Protein AF-A0A0N0DV89-F1 (afdb_monomer_lite)

pLDDT: mean 77.98, std 18.11, range [34.44, 97.62]

Radius of gyration: 24.27 Å; chains: 1; bounding box: 89×52×74 Å

Organism: Leptomonas pyrrhocoris (NCBI:txid157538)

Foldseek 3Di:
DDDPPPPCPLWAALVPDDPVSFDFPDKDKFFLQCNLVCLVQFHDQQWFWAQNDQDDPSQQWTFTADPVRTGFWIWRDLQQAFDQCLLDPDNPNRHHGSNSSSVRSVVRNVVLVPPPPDDDDPPDDDDDKEWEWEWDLQAIWIFIAHSNLHTPGFIDWDGDDQPPPPPPPPPDPDDPDPDPPPQRCPPDLVRLVVNVVVLLVVCVVCLVNVLRHSAYEYEYADPRRTDDLVVNLVSLVVVLVVPDDPPDPPDDRDPDPPPRSRDHSPDSRYGYDYLVSLVVLPDDDQWDADPPPRDITGDRVSVSSSSRIIMITGSDDRPSVVVVVVVVVVVVVVVPDD

Structure (mmCIF, N/CA/C/O backbone):
data_AF-A0A0N0DV89-F1
#
_entry.id   AF-A0A0N0DV89-F1
#
loop_
_atom_site.group_PDB
_atom_site.id
_atom_site.type_symbol
_atom_site.label_atom_id
_atom_site.label_alt_id
_atom_site.label_comp_id
_atom_site.label_asym_id
_atom_site.label_entity_id
_atom_site.label_seq_id
_atom_site.pdbx_PDB_ins_code
_atom_site.Cartn_x
_atom_site.Cartn_y
_atom_site.Cartn_z
_atom_site.occupancy
_atom_site.B_iso_or_equiv
_atom_site.auth_seq_id
_atom_site.auth_comp_id
_atom_site.auth_asym_id
_atom_site.auth_atom_id
_atom_site.pdbx_PDB_model_num
ATOM 1 N N . MET A 1 1 ? -9.168 -8.684 54.121 1.00 39.25 1 MET A N 1
ATOM 2 C CA . MET A 1 1 ? -9.752 -8.719 52.763 1.00 39.25 1 MET A CA 1
ATOM 3 C C . MET A 1 1 ? -9.530 -7.366 52.101 1.00 39.25 1 MET A C 1
ATOM 5 O O . MET A 1 1 ? -10.349 -6.478 52.272 1.00 39.25 1 MET A O 1
ATOM 9 N N . PHE A 1 2 ? -8.421 -7.182 51.385 1.00 38.12 2 PHE A N 1
ATOM 10 C CA . PHE A 1 2 ? -8.275 -6.052 50.465 1.00 38.12 2 PHE A CA 1
ATOM 11 C C . PHE A 1 2 ? -8.248 -6.621 49.053 1.00 38.12 2 PHE A C 1
ATOM 13 O O . PHE A 1 2 ? -7.355 -7.386 48.679 1.00 38.12 2 PHE A O 1
ATOM 20 N N . ALA A 1 3 ? -9.323 -6.324 48.328 1.00 39.69 3 ALA A N 1
ATOM 21 C CA . ALA A 1 3 ? -9.551 -6.732 46.960 1.00 39.69 3 ALA A CA 1
ATOM 22 C C . ALA A 1 3 ? -8.341 -6.354 46.101 1.00 39.69 3 ALA A C 1
ATOM 24 O O . ALA A 1 3 ? -7.946 -5.192 46.038 1.00 39.69 3 ALA A O 1
ATOM 25 N N . HIS A 1 4 ? -7.762 -7.346 45.428 1.00 36.56 4 HIS A N 1
ATOM 26 C CA . HIS A 1 4 ? -6.834 -7.114 44.332 1.00 36.56 4 HIS A CA 1
ATOM 27 C C . HIS A 1 4 ? -7.635 -6.578 43.145 1.00 36.56 4 HIS A C 1
ATOM 29 O O . HIS A 1 4 ? -7.956 -7.307 42.206 1.00 36.56 4 HIS A O 1
ATOM 35 N N . SER A 1 5 ? -7.978 -5.294 43.183 1.00 41.16 5 SER A N 1
ATOM 36 C CA . SER A 1 5 ? -8.380 -4.543 42.004 1.00 41.16 5 SER A CA 1
ATOM 37 C C . SER A 1 5 ? -7.165 -4.461 41.081 1.00 41.16 5 SER A C 1
ATOM 39 O O . SER A 1 5 ? -6.404 -3.496 41.078 1.00 41.16 5 SER A O 1
ATOM 41 N N . ARG A 1 6 ? -6.958 -5.516 40.282 1.00 42.84 6 ARG A N 1
ATOM 42 C CA . ARG A 1 6 ? -6.099 -5.458 39.101 1.00 42.84 6 ARG A CA 1
ATOM 43 C C . ARG A 1 6 ? -6.755 -4.476 38.141 1.00 42.84 6 ARG A C 1
ATOM 45 O O . ARG A 1 6 ? -7.544 -4.859 37.281 1.00 42.84 6 ARG A O 1
ATOM 52 N N . LEU A 1 7 ? -6.451 -3.194 38.311 1.00 41.19 7 LEU A N 1
ATOM 53 C CA . LEU A 1 7 ? -6.657 -2.188 37.286 1.00 41.19 7 LEU A CA 1
ATOM 54 C C . LEU A 1 7 ? -5.764 -2.581 36.107 1.00 41.19 7 LEU A C 1
ATOM 56 O O . LEU A 1 7 ? -4.625 -2.139 35.979 1.00 41.19 7 LEU A O 1
ATOM 60 N N . HIS A 1 8 ? -6.275 -3.467 35.253 1.00 47.59 8 HIS A N 1
ATOM 61 C CA . HIS A 1 8 ? -5.723 -3.694 33.932 1.00 47.59 8 HIS A CA 1
ATOM 62 C C . HIS A 1 8 ? -5.958 -2.414 33.141 1.00 47.59 8 HIS A C 1
ATOM 64 O O . HIS A 1 8 ? -6.965 -2.279 32.455 1.00 47.59 8 HIS A O 1
ATOM 70 N N . PHE A 1 9 ? -5.048 -1.450 33.265 1.00 53.72 9 PHE A N 1
ATOM 71 C CA . PHE A 1 9 ? -4.949 -0.366 32.303 1.00 53.72 9 PHE A CA 1
ATOM 72 C C . PHE A 1 9 ? -4.444 -0.993 30.998 1.00 53.72 9 PHE A C 1
ATOM 74 O O . PHE A 1 9 ? -3.259 -1.299 30.890 1.00 53.72 9 PHE A O 1
ATOM 81 N N . PRO A 1 10 ? -5.327 -1.254 30.017 1.00 66.19 10 PRO A N 1
ATOM 82 C CA . PRO A 1 10 ? -5.097 -2.280 29.000 1.00 66.19 10 PRO A CA 1
ATOM 83 C C . PRO A 1 10 ? -4.233 -1.792 27.829 1.00 66.19 10 PRO A C 1
ATOM 85 O O . PRO A 1 10 ? -4.067 -2.513 26.854 1.00 66.19 10 PRO A O 1
ATOM 88 N N . ARG A 1 11 ? -3.710 -0.562 27.910 1.00 79.94 11 ARG A N 1
ATOM 89 C CA . ARG A 1 11 ? -3.076 0.162 26.804 1.00 79.94 11 ARG A CA 1
ATOM 90 C C . ARG A 1 11 ? -1.705 0.679 27.215 1.00 79.94 11 ARG A C 1
ATOM 92 O O . ARG A 1 11 ? -1.592 1.421 28.196 1.00 79.94 11 ARG A O 1
ATOM 99 N N . ALA A 1 12 ? -0.683 0.289 26.458 1.00 85.81 12 ALA A N 1
ATOM 100 C CA . ALA A 1 12 ? 0.707 0.672 26.685 1.00 85.81 12 ALA A CA 1
ATOM 101 C C . ALA A 1 12 ? 1.043 1.987 25.968 1.00 85.81 12 ALA A C 1
ATOM 103 O O . ALA A 1 12 ? 0.502 2.272 24.900 1.00 85.81 12 ALA A O 1
ATOM 104 N N . ALA A 1 13 ? 1.947 2.782 26.540 1.00 88.38 13 ALA A N 1
ATOM 105 C CA . ALA A 1 13 ? 2.516 3.923 25.826 1.00 88.38 13 ALA A CA 1
ATOM 106 C C . ALA A 1 13 ? 3.362 3.441 24.635 1.00 88.38 13 ALA A C 1
ATOM 108 O O . ALA A 1 13 ? 3.961 2.367 24.704 1.00 88.38 13 ALA A O 1
ATOM 109 N N . VAL A 1 14 ? 3.423 4.240 23.564 1.00 89.06 14 VAL A N 1
ATOM 110 C CA . VAL A 1 14 ? 4.083 3.873 22.293 1.00 89.06 14 VAL A CA 1
ATOM 111 C C . VAL A 1 14 ? 5.499 3.341 22.491 1.00 89.06 14 VAL A C 1
ATOM 113 O O . VAL A 1 14 ? 5.827 2.283 21.965 1.00 89.06 14 VAL A O 1
ATOM 116 N N . ALA A 1 15 ? 6.312 4.029 23.297 1.00 86.88 15 ALA A N 1
ATOM 117 C CA . ALA A 1 15 ? 7.710 3.666 23.538 1.00 86.88 15 ALA A CA 1
ATOM 118 C C . ALA A 1 15 ? 7.898 2.274 24.177 1.00 86.88 15 ALA A C 1
ATOM 120 O O . ALA A 1 15 ? 8.970 1.690 24.068 1.00 86.88 15 ALA A O 1
ATOM 121 N N . TYR A 1 16 ? 6.861 1.732 24.824 1.00 86.00 16 TYR A N 1
ATOM 122 C CA . TYR A 1 16 ? 6.888 0.427 25.493 1.00 86.00 16 TYR A CA 1
ATOM 123 C C . TYR A 1 16 ? 6.009 -0.614 24.793 1.00 86.00 16 TYR A C 1
ATOM 125 O O . TYR A 1 16 ? 5.801 -1.715 25.312 1.00 86.00 16 TYR A O 1
ATOM 133 N N . PHE A 1 17 ? 5.438 -0.273 23.637 1.00 88.56 17 PHE A N 1
ATOM 134 C CA . PHE A 1 17 ? 4.524 -1.162 22.949 1.00 88.56 17 PHE A CA 1
ATOM 135 C C . PHE A 1 17 ? 5.270 -2.334 22.309 1.00 88.56 17 PHE A C 1
ATOM 137 O O . PHE A 1 17 ? 6.242 -2.172 21.577 1.00 88.56 17 PHE A O 1
ATOM 144 N N . ASN A 1 18 ? 4.757 -3.537 22.550 1.00 87.06 18 ASN A N 1
ATOM 145 C CA . ASN A 1 18 ? 5.175 -4.744 21.856 1.00 87.06 18 ASN A CA 1
ATOM 146 C C . ASN A 1 18 ? 3.925 -5.532 21.470 1.00 87.06 18 ASN A C 1
ATOM 148 O O . ASN A 1 18 ? 3.008 -5.688 22.276 1.00 87.06 18 ASN A O 1
ATOM 152 N N . MET A 1 19 ? 3.922 -6.088 20.259 1.00 86.31 19 MET A N 1
ATOM 153 C CA . MET A 1 19 ? 2.831 -6.918 19.747 1.00 86.31 19 MET A CA 1
ATOM 154 C C . MET A 1 19 ? 2.502 -8.117 20.643 1.00 86.31 19 MET A C 1
ATOM 156 O O . MET A 1 19 ? 1.353 -8.537 20.665 1.00 86.31 19 MET A O 1
ATOM 160 N N . LYS A 1 20 ? 3.467 -8.644 21.411 1.00 86.44 20 LYS A N 1
ATOM 161 C CA . LYS A 1 20 ? 3.226 -9.727 22.386 1.00 86.44 20 LYS A CA 1
ATOM 162 C C . LYS A 1 20 ? 2.244 -9.333 23.494 1.00 86.44 20 LYS A C 1
ATOM 164 O O . LYS A 1 20 ? 1.593 -10.196 24.069 1.00 86.44 20 LYS A O 1
ATOM 169 N N . HIS A 1 21 ? 2.146 -8.040 23.792 1.00 79.94 21 HIS A N 1
ATOM 170 C CA . HIS A 1 21 ? 1.257 -7.494 24.817 1.00 79.94 21 HIS A CA 1
ATOM 171 C C . HIS A 1 21 ? -0.060 -6.970 24.232 1.00 79.94 21 HIS A C 1
ATOM 173 O O . HIS A 1 21 ? -0.932 -6.535 24.981 1.00 79.94 21 HIS A O 1
ATOM 179 N N . PHE A 1 22 ? -0.214 -6.992 22.905 1.00 88.75 22 PHE A N 1
ATOM 180 C CA . PHE A 1 22 ? -1.421 -6.530 22.240 1.00 88.75 22 PHE A CA 1
ATOM 181 C C . PHE A 1 22 ? -2.459 -7.650 22.177 1.00 88.75 22 PHE A C 1
ATOM 183 O O . PHE A 1 22 ? -2.213 -8.712 21.607 1.00 88.75 22 PHE A O 1
ATOM 190 N N . GLN A 1 23 ? -3.634 -7.396 22.746 1.00 89.44 23 GLN A N 1
ATOM 191 C CA . GLN A 1 23 ? -4.751 -8.335 22.742 1.00 89.44 23 GLN A CA 1
ATOM 192 C C . GLN A 1 23 ? -5.884 -7.765 21.904 1.00 89.44 23 GLN A C 1
ATOM 194 O O . GLN A 1 23 ? -6.519 -6.791 22.299 1.00 89.44 23 GLN A O 1
ATOM 199 N N . VAL A 1 24 ? -6.152 -8.384 20.758 1.00 92.62 24 VAL A N 1
ATOM 200 C CA . VAL A 1 24 ? -7.264 -7.983 19.894 1.00 92.62 24 VAL A CA 1
ATOM 201 C C . VAL A 1 24 ? -8.578 -8.372 20.563 1.00 92.62 24 VAL A C 1
ATOM 203 O O . VAL A 1 24 ? -8.841 -9.553 20.768 1.00 92.62 24 VAL A O 1
ATOM 206 N N . LYS A 1 25 ? -9.411 -7.381 20.882 1.00 93.62 25 LYS A N 1
ATOM 207 C CA . LYS A 1 25 ? -10.784 -7.587 21.378 1.00 93.62 25 LYS A CA 1
ATOM 208 C C . LYS A 1 25 ? -11.838 -7.283 20.327 1.00 93.62 25 LYS A C 1
ATOM 210 O O . LYS A 1 25 ? -12.951 -7.786 20.418 1.00 93.62 25 LYS A O 1
ATOM 215 N N . TYR A 1 26 ? -11.492 -6.461 19.345 1.00 94.94 26 TYR A N 1
ATOM 216 C CA . TYR A 1 26 ? -12.343 -6.160 18.209 1.00 94.94 26 TYR A CA 1
ATOM 217 C C . TYR A 1 26 ? -11.513 -6.159 16.931 1.00 94.94 26 TYR A C 1
ATOM 219 O O . TYR A 1 26 ? -10.413 -5.605 16.893 1.00 94.94 26 TYR A O 1
ATOM 227 N N . LYS A 1 27 ? -12.047 -6.793 15.890 1.00 96.31 27 LYS A N 1
ATOM 228 C CA . LYS A 1 27 ? -11.453 -6.858 14.559 1.00 96.31 27 LYS A CA 1
ATOM 229 C C . LYS A 1 27 ? -12.513 -6.455 13.545 1.00 96.31 27 LYS A C 1
ATOM 231 O O . LYS A 1 27 ? -13.547 -7.110 13.461 1.00 96.31 27 LYS A O 1
ATOM 236 N N . ALA A 1 28 ? -12.223 -5.426 12.762 1.00 96.62 28 ALA A N 1
ATOM 237 C CA . ALA A 1 28 ? -13.001 -5.057 11.590 1.00 96.62 28 ALA A CA 1
ATOM 238 C C . ALA A 1 28 ? -12.166 -5.325 10.337 1.00 96.62 28 ALA A C 1
ATOM 240 O O . ALA A 1 28 ? -11.056 -4.808 10.208 1.00 96.62 28 ALA A O 1
ATOM 241 N N . ASN A 1 29 ? -12.687 -6.143 9.424 1.00 95.81 29 ASN A N 1
ATOM 242 C CA . ASN A 1 29 ? -12.091 -6.288 8.099 1.00 95.81 29 ASN A CA 1
ATOM 243 C C . ASN A 1 29 ? -12.421 -5.041 7.280 1.00 95.81 29 ASN A C 1
ATOM 245 O O . ASN A 1 29 ? -13.562 -4.576 7.285 1.00 95.81 29 ASN A O 1
ATOM 249 N N . MET A 1 30 ? -11.422 -4.516 6.583 1.00 94.75 30 MET A N 1
ATOM 250 C CA . MET A 1 30 ? -11.555 -3.305 5.790 1.00 94.75 30 MET A CA 1
ATOM 251 C C . MET A 1 30 ? -11.305 -3.592 4.315 1.00 94.75 30 MET A C 1
ATOM 253 O O . MET A 1 30 ? -10.505 -4.454 3.956 1.00 94.75 30 MET A O 1
ATOM 257 N N . ASN A 1 31 ? -11.997 -2.835 3.481 1.00 93.94 31 ASN A N 1
ATOM 258 C CA . ASN A 1 31 ? -11.829 -2.740 2.045 1.00 93.94 31 ASN A CA 1
ATOM 259 C C . ASN A 1 31 ? -12.090 -1.282 1.620 1.00 93.94 31 ASN A C 1
ATOM 261 O O . ASN A 1 31 ? -12.493 -0.473 2.462 1.00 93.94 31 ASN A O 1
ATOM 265 N N . PRO A 1 32 ? -11.873 -0.914 0.348 1.00 92.19 32 PRO A N 1
ATOM 266 C CA . PRO A 1 32 ? -12.067 0.463 -0.100 1.00 92.19 32 PRO A CA 1
ATOM 267 C C . PRO A 1 32 ? -13.453 1.034 0.209 1.00 92.19 32 PRO A C 1
ATOM 269 O O . PRO A 1 32 ? -13.547 2.153 0.704 1.00 92.19 32 PRO A O 1
ATOM 272 N N . GLY A 1 33 ? -14.511 0.241 0.012 1.00 91.94 33 GLY A N 1
ATOM 273 C CA . GLY A 1 33 ? -15.893 0.687 0.197 1.00 91.94 33 GLY A CA 1
ATOM 274 C C . GLY A 1 33 ? -16.300 0.901 1.657 1.00 91.94 33 GLY A C 1
ATOM 275 O O . GLY A 1 33 ? -17.186 1.697 1.935 1.00 91.94 33 GLY A O 1
ATOM 276 N N . ASN A 1 34 ? -15.653 0.236 2.622 1.00 94.31 34 ASN A N 1
ATOM 277 C CA . ASN A 1 34 ? -16.020 0.360 4.039 1.00 94.31 34 ASN A CA 1
ATOM 278 C C . ASN A 1 34 ? -14.957 1.042 4.918 1.00 94.31 34 ASN A C 1
ATOM 280 O O . ASN A 1 34 ? -15.193 1.232 6.117 1.00 94.31 34 ASN A O 1
ATOM 284 N N . ALA A 1 35 ? -13.790 1.394 4.367 1.00 94.62 35 ALA A N 1
ATOM 285 C CA . ALA A 1 35 ? -12.660 1.881 5.151 1.00 94.62 35 ALA A CA 1
ATOM 286 C C . ALA A 1 35 ? -12.987 3.179 5.903 1.00 94.62 35 ALA A C 1
ATOM 288 O O . ALA A 1 35 ? -12.768 3.265 7.115 1.00 94.62 35 ALA A O 1
ATOM 289 N N . TYR A 1 36 ? -13.562 4.160 5.201 1.00 95.31 36 TYR A N 1
ATOM 290 C CA . TYR A 1 36 ? -13.953 5.449 5.774 1.00 95.31 36 TYR A CA 1
ATOM 291 C C . TYR A 1 36 ? -14.975 5.281 6.906 1.00 95.31 36 TYR A C 1
ATOM 293 O O . TYR A 1 36 ? -14.748 5.742 8.028 1.00 95.31 36 TYR A O 1
ATOM 301 N N . ALA A 1 37 ? -16.063 4.549 6.647 1.00 95.19 37 ALA A N 1
ATOM 302 C CA . ALA A 1 37 ? -17.109 4.300 7.637 1.00 95.19 37 ALA A CA 1
ATOM 303 C C . ALA A 1 37 ? -16.563 3.562 8.872 1.00 95.19 37 ALA A C 1
ATOM 305 O O . ALA A 1 37 ? -16.870 3.927 10.010 1.00 95.19 37 ALA A O 1
ATOM 306 N N . THR A 1 38 ? -15.698 2.563 8.667 1.00 96.00 38 THR A N 1
ATOM 307 C CA . THR A 1 38 ? -15.090 1.779 9.753 1.00 96.00 38 THR A CA 1
ATOM 308 C C . THR A 1 38 ? -14.223 2.646 10.661 1.00 96.00 38 THR A C 1
ATOM 310 O O . THR A 1 38 ? -14.353 2.565 11.887 1.00 96.00 38 THR A O 1
ATOM 313 N N . LEU A 1 39 ? -13.354 3.482 10.082 1.00 96.38 39 LEU A N 1
ATOM 314 C CA . LEU A 1 39 ? -12.463 4.366 10.836 1.00 96.38 39 LEU A CA 1
ATOM 315 C C . LEU A 1 39 ? -13.259 5.420 11.611 1.00 96.38 39 LEU A C 1
ATOM 317 O O . LEU A 1 39 ? -13.053 5.554 12.816 1.00 96.38 39 LEU A O 1
ATOM 321 N N . THR A 1 40 ? -14.219 6.078 10.958 1.00 95.69 40 THR A N 1
ATOM 322 C CA . THR A 1 40 ? -15.095 7.094 11.568 1.00 95.69 40 THR A CA 1
ATOM 323 C C . THR A 1 40 ? -15.914 6.529 12.731 1.00 95.69 40 THR A C 1
ATOM 325 O O . THR A 1 40 ? -16.073 7.173 13.763 1.00 95.69 40 THR A O 1
ATOM 328 N N . THR A 1 41 ? -16.397 5.291 12.602 1.00 94.94 41 THR A N 1
ATOM 329 C CA . THR A 1 41 ? -17.228 4.646 13.634 1.00 94.94 41 THR A CA 1
ATOM 330 C C . THR A 1 41 ? -16.413 4.119 14.818 1.00 94.94 41 THR A C 1
ATOM 332 O O . THR A 1 41 ? -16.927 4.020 15.938 1.00 94.94 41 THR A O 1
ATOM 335 N N . SER A 1 42 ? -15.163 3.715 14.578 1.00 95.81 42 SER A N 1
ATOM 336 C CA . SER A 1 42 ? -14.365 2.956 15.551 1.00 95.81 42 SER A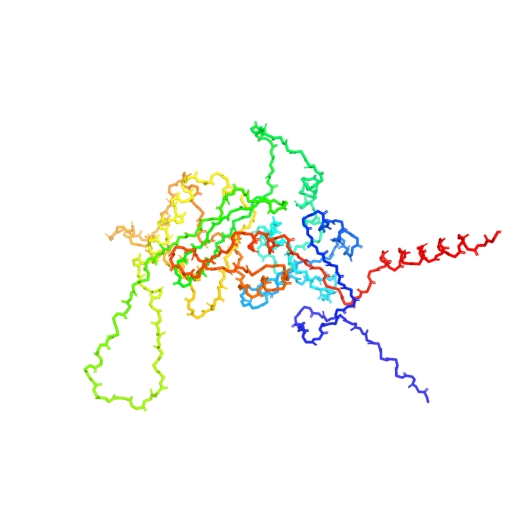 CA 1
ATOM 337 C C . SER A 1 42 ? -13.324 3.799 16.289 1.00 95.81 42 SER A C 1
ATOM 339 O O . SER A 1 42 ? -12.925 3.431 17.401 1.00 95.81 42 SER A O 1
ATOM 341 N N . LEU A 1 43 ? -12.872 4.900 15.682 1.00 96.25 43 LEU A N 1
ATOM 342 C CA . LEU A 1 43 ? -11.791 5.753 16.173 1.00 96.25 43 LEU A CA 1
ATOM 343 C C . LEU A 1 43 ? -12.283 7.170 16.483 1.00 96.25 43 LEU A C 1
ATOM 345 O O . LEU A 1 43 ? -13.301 7.621 15.972 1.00 96.25 43 LEU A O 1
ATOM 349 N N . MET A 1 44 ? -11.540 7.878 17.331 1.00 95.75 44 MET A N 1
ATOM 350 C CA . MET A 1 44 ? -11.808 9.280 17.652 1.00 95.75 44 MET A CA 1
ATOM 351 C C . MET A 1 44 ? -11.034 10.196 16.692 1.00 95.75 44 MET A C 1
ATOM 353 O O . MET A 1 44 ? -9.896 9.869 16.356 1.00 95.75 44 MET A O 1
ATOM 357 N N . PRO A 1 45 ? -11.554 11.385 16.330 1.00 95.75 45 PRO A N 1
ATOM 358 C CA . PRO A 1 45 ? -10.873 12.312 15.414 1.00 95.75 45 PRO A CA 1
ATOM 359 C C . PRO A 1 45 ? -9.439 12.690 15.834 1.00 95.75 45 PRO A C 1
ATOM 361 O O . PRO A 1 45 ? -8.548 12.813 14.993 1.00 95.75 45 PRO A O 1
ATOM 364 N N . HIS A 1 46 ? -9.202 12.822 17.144 1.00 95.12 46 HIS A N 1
ATOM 365 C CA . HIS A 1 46 ? -7.898 13.174 17.720 1.00 95.12 46 HIS A CA 1
ATOM 366 C C . HIS A 1 46 ? -6.957 11.982 17.939 1.00 95.12 46 HIS A C 1
ATOM 368 O O . HIS A 1 46 ? -5.827 12.177 18.392 1.00 95.12 46 HIS A O 1
ATOM 374 N N . ASP A 1 47 ? -7.405 10.755 17.662 1.00 95.88 47 ASP A N 1
ATOM 375 C CA . ASP A 1 47 ? -6.493 9.618 17.632 1.00 95.88 47 ASP A CA 1
ATOM 376 C C . ASP A 1 47 ? -5.457 9.819 16.528 1.00 95.88 47 ASP A C 1
ATOM 378 O O . ASP A 1 47 ? -5.694 10.541 15.557 1.00 95.88 47 ASP A O 1
ATOM 382 N N . ARG A 1 48 ? -4.298 9.176 16.664 1.00 95.50 48 ARG A N 1
ATOM 383 C CA . ARG A 1 48 ? -3.205 9.300 15.698 1.00 95.50 48 ARG A CA 1
ATOM 384 C C . ARG A 1 48 ? -2.847 7.962 15.080 1.00 95.50 48 ARG A C 1
ATOM 386 O O . ARG A 1 48 ? -2.787 6.947 15.764 1.00 95.50 48 ARG A O 1
ATOM 393 N N . LEU A 1 49 ? -2.583 7.985 13.784 1.00 95.56 49 LEU A N 1
ATOM 394 C CA . LEU A 1 49 ? -2.113 6.876 12.975 1.00 95.56 49 LEU A CA 1
ATOM 395 C C . LEU A 1 49 ? -0.601 7.029 12.790 1.00 95.56 49 LEU A C 1
ATOM 397 O O . LEU A 1 49 ? -0.137 7.905 12.056 1.00 95.56 49 LEU A O 1
ATOM 401 N N . LEU A 1 50 ? 0.169 6.195 13.484 1.00 93.69 50 LEU A N 1
ATOM 402 C CA . LEU A 1 50 ? 1.629 6.236 13.486 1.00 93.69 50 LEU A CA 1
ATOM 403 C C . LEU A 1 50 ? 2.204 4.978 12.835 1.00 93.69 50 LEU A C 1
ATOM 405 O O . LEU A 1 50 ? 1.917 3.862 13.259 1.00 93.69 50 LEU A O 1
ATOM 409 N N . ARG A 1 51 ? 3.065 5.141 11.828 1.00 90.75 51 ARG A N 1
ATOM 410 C CA . ARG A 1 51 ? 3.786 4.013 11.223 1.00 90.75 51 ARG A CA 1
ATOM 411 C C . ARG A 1 51 ? 4.664 3.326 12.275 1.00 90.75 51 ARG A C 1
ATOM 413 O O . ARG A 1 51 ? 5.477 3.984 12.913 1.00 90.75 51 ARG A O 1
ATOM 420 N N . HIS A 1 52 ? 4.515 2.011 12.435 1.00 86.81 52 HIS A N 1
ATOM 421 C CA . HIS A 1 52 ? 5.229 1.265 13.477 1.00 86.81 52 HIS A CA 1
ATOM 422 C C . HIS A 1 52 ? 6.717 1.064 13.159 1.00 86.81 52 HIS A C 1
ATOM 424 O O . HIS A 1 52 ? 7.563 1.224 14.031 1.00 86.81 52 HIS A O 1
ATOM 430 N N . SER A 1 53 ? 7.037 0.695 11.916 1.00 85.81 53 SER A N 1
ATOM 431 C CA . SER A 1 53 ? 8.411 0.465 11.459 1.00 85.81 53 SER A CA 1
ATOM 432 C C . SER A 1 53 ? 8.582 0.914 10.012 1.00 85.81 53 SER A C 1
ATOM 434 O O . SER A 1 53 ? 7.627 0.915 9.231 1.00 85.81 53 SER A O 1
ATOM 436 N N . SER A 1 54 ? 9.806 1.271 9.632 1.00 81.44 54 SER A N 1
ATOM 437 C CA . SER A 1 54 ? 10.175 1.546 8.242 1.00 81.44 54 SER A CA 1
ATOM 438 C C . SER A 1 54 ? 10.535 0.283 7.448 1.00 81.44 54 SER A C 1
ATOM 440 O O . SER A 1 54 ? 10.509 0.322 6.218 1.00 81.44 54 SER A O 1
ATOM 442 N N . SER A 1 55 ? 10.829 -0.830 8.130 1.00 79.56 55 SER A N 1
ATOM 443 C CA . SER A 1 55 ? 11.290 -2.091 7.535 1.00 79.56 55 SER A CA 1
ATOM 444 C C . SER A 1 55 ? 10.756 -3.338 8.260 1.00 79.56 55 SER A C 1
ATOM 446 O O . SER A 1 55 ? 10.162 -3.261 9.346 1.00 79.56 55 SER A O 1
ATOM 448 N N . GLY A 1 56 ? 10.948 -4.502 7.632 1.00 81.81 56 GLY A N 1
ATOM 449 C CA . GLY A 1 56 ? 10.572 -5.809 8.162 1.00 81.81 56 GLY A CA 1
ATOM 450 C C . GLY A 1 56 ? 9.064 -6.016 8.336 1.00 81.81 56 GLY A C 1
ATOM 451 O O . GLY A 1 56 ? 8.227 -5.270 7.828 1.00 81.81 56 GLY A O 1
ATOM 452 N N . ARG A 1 57 ? 8.693 -7.038 9.121 1.00 77.88 57 ARG A N 1
ATOM 453 C CA . ARG A 1 57 ? 7.285 -7.436 9.360 1.00 77.88 57 ARG A CA 1
ATOM 454 C C . ARG A 1 57 ? 6.418 -6.349 10.006 1.00 77.88 57 ARG A C 1
ATOM 456 O O . ARG A 1 57 ? 5.193 -6.410 9.926 1.00 77.88 57 ARG A O 1
ATOM 463 N N . GLY A 1 58 ? 7.038 -5.382 10.682 1.00 83.25 58 GLY A N 1
ATOM 464 C CA . GLY A 1 58 ? 6.344 -4.247 11.288 1.00 83.25 58 GLY A CA 1
ATOM 465 C C . GLY A 1 58 ? 5.968 -3.149 10.291 1.00 83.25 58 GLY A C 1
ATOM 466 O O . GLY A 1 58 ? 5.145 -2.308 10.638 1.00 83.25 58 GLY A O 1
ATOM 467 N N . ALA A 1 59 ? 6.541 -3.150 9.082 1.00 85.06 59 ALA A N 1
ATOM 468 C CA . ALA A 1 59 ? 6.422 -2.037 8.142 1.00 85.06 59 ALA A CA 1
ATOM 469 C C . ALA A 1 59 ? 5.015 -1.832 7.576 1.00 85.06 59 ALA A C 1
ATOM 471 O O . ALA A 1 59 ? 4.639 -0.698 7.303 1.00 85.06 59 ALA A O 1
ATOM 472 N N . GLY A 1 60 ? 4.226 -2.904 7.462 1.00 87.31 60 GLY A N 1
ATOM 473 C CA . GLY A 1 60 ? 2.831 -2.827 7.020 1.00 87.31 60 GLY A CA 1
ATOM 474 C C . GLY A 1 60 ? 1.829 -2.487 8.122 1.00 87.31 60 GLY A C 1
ATOM 475 O O . GLY A 1 60 ? 0.626 -2.579 7.911 1.00 87.31 60 GLY A O 1
ATOM 476 N N . ARG A 1 61 ? 2.288 -2.149 9.332 1.00 91.44 61 ARG A N 1
ATOM 477 C CA . ARG A 1 61 ? 1.408 -1.874 10.472 1.00 91.44 61 ARG A CA 1
ATOM 478 C C . ARG A 1 61 ? 1.458 -0.405 10.850 1.00 91.44 61 ARG A C 1
ATOM 480 O O . ARG A 1 61 ? 2.528 0.195 10.970 1.00 91.44 61 ARG A O 1
ATOM 487 N N . VAL A 1 62 ? 0.283 0.132 11.135 1.00 94.38 62 VAL A N 1
ATOM 488 C CA . VAL A 1 62 ? 0.087 1.481 11.647 1.00 94.38 62 VAL A CA 1
ATOM 489 C C . VAL A 1 62 ? -0.504 1.365 13.045 1.00 94.38 62 VAL A C 1
ATOM 491 O O . VAL A 1 62 ? -1.552 0.760 13.244 1.00 94.38 62 VAL A O 1
ATOM 494 N N . LEU A 1 63 ? 0.187 1.896 14.043 1.00 95.44 63 LEU A N 1
ATOM 495 C CA . LEU A 1 63 ? -0.326 1.975 15.402 1.00 95.44 63 LEU A CA 1
ATOM 496 C C . LEU A 1 63 ? -1.416 3.040 15.463 1.00 95.44 63 LEU A C 1
ATOM 498 O O . LEU A 1 63 ? -1.256 4.133 14.919 1.00 95.44 63 LEU A O 1
ATOM 502 N N . VAL A 1 64 ? -2.500 2.725 16.163 1.00 96.50 64 VAL A N 1
ATOM 503 C CA . VAL A 1 64 ? -3.537 3.693 16.506 1.00 96.50 64 VAL A CA 1
ATOM 504 C C . VAL A 1 64 ? -3.285 4.156 17.931 1.00 96.50 64 VAL A C 1
ATOM 506 O O . VAL A 1 64 ? -3.278 3.344 18.861 1.00 96.50 64 VAL A O 1
ATOM 509 N N . LEU A 1 65 ? -3.063 5.451 18.103 1.00 95.44 65 LEU A N 1
ATOM 510 C CA . LEU A 1 65 ? -2.706 6.083 19.366 1.00 95.44 65 LEU A CA 1
ATOM 511 C C . LEU A 1 65 ? -3.851 6.959 19.850 1.00 95.44 65 LEU A C 1
ATOM 513 O O . LEU A 1 65 ? -4.482 7.641 19.050 1.00 95.44 65 LEU A O 1
ATOM 517 N N . ASP A 1 66 ? -4.106 6.972 21.152 1.00 94.00 66 ASP A N 1
ATOM 518 C CA . ASP A 1 66 ? -4.991 7.972 21.743 1.00 94.00 66 ASP A CA 1
ATOM 519 C C . ASP A 1 66 ? -4.273 9.305 22.020 1.00 94.00 66 ASP A C 1
ATOM 521 O O . ASP A 1 66 ? -3.064 9.458 21.828 1.00 94.00 66 ASP A O 1
ATOM 525 N N . ASN A 1 67 ? -5.026 10.277 22.537 1.00 90.69 67 ASN A N 1
ATOM 526 C CA . ASN A 1 67 ? -4.511 11.588 22.935 1.00 90.69 67 ASN A CA 1
ATOM 527 C C . ASN A 1 67 ? -3.440 11.549 24.046 1.00 90.69 67 ASN A C 1
ATOM 529 O O . ASN A 1 67 ? -2.775 12.555 24.280 1.00 90.69 67 ASN A O 1
ATOM 533 N N . LYS A 1 68 ? -3.246 10.408 24.720 1.00 91.44 68 LYS A N 1
ATOM 534 C CA . LYS A 1 68 ? -2.212 10.184 25.741 1.00 91.44 68 LYS A CA 1
ATOM 535 C C . LYS A 1 68 ? -1.024 9.385 25.199 1.00 91.44 68 LYS A C 1
ATOM 537 O O . LYS A 1 68 ? -0.236 8.878 25.996 1.00 91.44 68 LYS A O 1
ATOM 542 N N . GLN A 1 69 ? -0.897 9.247 23.875 1.00 91.94 69 GLN A N 1
ATOM 543 C CA . GLN A 1 69 ? 0.158 8.461 23.223 1.00 91.94 69 GLN A CA 1
ATOM 544 C C . GLN A 1 69 ? 0.164 6.990 23.670 1.00 91.94 69 GLN A C 1
ATOM 546 O O . GLN A 1 69 ? 1.210 6.335 23.722 1.00 91.94 69 GLN A O 1
ATOM 551 N N . LYS A 1 70 ? -1.013 6.455 24.018 1.00 92.94 70 LYS A N 1
ATOM 552 C CA . LYS A 1 70 ? -1.188 5.033 24.309 1.00 92.94 70 LYS A CA 1
ATOM 553 C C . LYS A 1 70 ? -1.734 4.322 23.088 1.00 92.94 70 LYS A C 1
ATOM 555 O O . LYS A 1 70 ? -2.697 4.778 22.473 1.00 92.94 70 LYS A O 1
ATOM 560 N N . VAL A 1 71 ? -1.137 3.181 22.769 1.00 94.25 71 VAL A N 1
ATOM 561 C CA . VAL A 1 71 ? -1.602 2.319 21.685 1.00 94.25 71 VAL A CA 1
ATOM 562 C C . VAL A 1 71 ? -2.958 1.744 22.078 1.00 94.25 71 VAL A C 1
ATOM 564 O O . VAL A 1 71 ? -3.086 1.152 23.147 1.00 94.25 71 VAL A O 1
ATOM 567 N N . LYS A 1 72 ? -3.964 1.967 21.231 1.00 94.06 72 LYS A N 1
ATOM 568 C CA . LYS A 1 72 ? -5.323 1.414 21.359 1.00 94.06 72 LYS A CA 1
ATOM 569 C C . LYS A 1 72 ? -5.630 0.317 20.340 1.00 94.06 72 LYS A C 1
ATOM 571 O O . LYS A 1 72 ? -6.673 -0.334 20.394 1.00 94.06 72 LYS A O 1
ATOM 576 N N . GLY A 1 73 ? -4.773 0.194 19.333 1.00 95.69 73 GLY A N 1
ATOM 577 C CA . GLY A 1 73 ? -5.049 -0.634 18.180 1.00 95.69 73 GLY A CA 1
ATOM 578 C C . GLY A 1 73 ? -3.932 -0.648 17.156 1.00 95.69 73 GLY A C 1
ATOM 579 O O . GLY A 1 73 ? -2.953 0.095 17.246 1.00 95.69 73 GLY A O 1
ATOM 580 N N . VAL A 1 74 ? -4.123 -1.501 16.162 1.00 96.00 74 VAL A N 1
ATOM 581 C CA . VAL A 1 74 ? -3.270 -1.659 14.995 1.00 96.00 74 VAL A CA 1
ATOM 582 C C . VAL A 1 74 ? -4.159 -1.605 13.758 1.00 96.00 74 VAL A C 1
ATOM 584 O O . VAL A 1 74 ? -5.068 -2.417 13.596 1.00 96.00 74 VAL A O 1
ATOM 587 N N . TYR A 1 75 ? -3.881 -0.647 12.887 1.00 96.50 75 TYR A N 1
ATOM 588 C CA . TYR A 1 75 ? -4.433 -0.538 11.549 1.00 96.50 75 TYR A CA 1
ATOM 589 C C . TYR A 1 75 ? -3.480 -1.212 10.552 1.00 96.50 75 TYR A C 1
ATOM 591 O O . TYR A 1 75 ? -2.286 -0.911 10.497 1.00 96.50 75 TYR A O 1
ATOM 599 N N . ILE A 1 76 ? -4.016 -2.159 9.794 1.00 95.19 76 ILE A N 1
ATOM 600 C CA . ILE A 1 76 ? -3.410 -2.788 8.623 1.00 95.19 76 ILE A CA 1
ATOM 601 C C . ILE A 1 76 ? -4.021 -2.072 7.412 1.00 95.19 76 ILE A C 1
ATOM 603 O O . ILE A 1 76 ? -5.216 -2.269 7.161 1.00 95.19 76 ILE A O 1
ATOM 607 N N . PRO A 1 77 ? -3.260 -1.208 6.715 1.00 94.38 77 PRO A N 1
ATOM 608 C CA . PRO A 1 77 ? -3.816 -0.346 5.683 1.00 94.38 77 PRO A CA 1
ATOM 609 C C . PRO A 1 77 ? -4.439 -1.104 4.519 1.00 94.38 77 PRO A C 1
ATOM 611 O O . PRO A 1 77 ? -3.890 -2.106 4.075 1.00 94.38 77 PRO A O 1
ATOM 614 N N . VAL A 1 78 ? -5.546 -0.572 3.997 1.00 94.62 78 VAL A N 1
ATOM 615 C CA . VAL A 1 78 ? -6.024 -0.921 2.653 1.00 94.62 78 VAL A CA 1
ATOM 616 C C . VAL A 1 78 ? -5.048 -0.284 1.663 1.00 94.62 78 VAL A C 1
ATOM 618 O O . VAL A 1 78 ? -5.001 0.939 1.545 1.00 94.62 78 VAL A O 1
ATOM 621 N N . CYS A 1 79 ? -4.214 -1.088 1.007 1.00 94.44 79 CYS A N 1
ATOM 622 C CA . CYS A 1 79 ? -3.054 -0.578 0.273 1.00 94.44 79 CYS A CA 1
ATOM 623 C C . CYS A 1 79 ? -3.393 0.220 -0.990 1.00 94.44 79 CYS A C 1
ATOM 625 O O . CYS A 1 79 ? -2.542 0.976 -1.442 1.00 94.44 79 CYS A O 1
ATOM 627 N N . CYS A 1 80 ? -4.592 0.104 -1.561 1.00 93.31 80 CYS A N 1
ATOM 628 C CA . CYS A 1 80 ? -5.012 0.995 -2.649 1.00 93.31 80 CYS A CA 1
ATOM 629 C C . CYS A 1 80 ? -5.460 2.390 -2.171 1.00 93.31 80 CYS A C 1
ATOM 631 O O . CYS A 1 80 ? -5.682 3.270 -2.994 1.00 93.31 80 CYS A O 1
ATOM 633 N N . LEU A 1 81 ? -5.537 2.630 -0.856 1.00 93.19 81 LEU A N 1
ATOM 634 C CA . LEU A 1 81 ? -5.710 3.963 -0.276 1.00 93.19 81 LEU A CA 1
ATOM 635 C C . LEU A 1 81 ? -4.348 4.577 0.109 1.00 93.19 81 LEU A C 1
ATOM 637 O O . LEU A 1 81 ? -3.364 3.849 0.295 1.00 93.19 81 LEU A O 1
ATOM 641 N N . PRO A 1 82 ? -4.269 5.911 0.290 1.00 92.12 82 PRO A N 1
ATOM 642 C CA . PRO A 1 82 ? -3.066 6.569 0.786 1.00 92.12 82 PRO A CA 1
ATOM 643 C C . PRO A 1 82 ? -2.556 5.933 2.076 1.00 92.12 82 PRO A C 1
ATOM 645 O O . PRO A 1 82 ? -3.302 5.779 3.051 1.00 92.12 82 PRO A O 1
ATOM 648 N N . HIS A 1 83 ? -1.265 5.611 2.117 1.00 92.69 83 HIS A N 1
ATOM 649 C CA . HIS A 1 83 ? -0.652 5.179 3.364 1.00 92.69 83 HIS A CA 1
ATOM 650 C C . HIS A 1 83 ? -0.651 6.350 4.361 1.00 92.69 83 HIS A C 1
ATOM 652 O O . HIS A 1 83 ? -0.258 7.455 3.979 1.00 92.69 83 HIS A O 1
ATOM 658 N N . PRO A 1 84 ? -1.011 6.155 5.645 1.00 91.44 84 PRO A N 1
ATOM 659 C CA . PRO A 1 84 ? -1.073 7.256 6.611 1.00 91.44 84 PRO A CA 1
ATOM 660 C C . PRO A 1 84 ? 0.221 8.076 6.719 1.00 91.44 84 PRO A C 1
ATOM 662 O O . PRO A 1 84 ? 0.167 9.289 6.887 1.00 91.44 84 PRO A O 1
ATOM 665 N N . SER A 1 85 ? 1.391 7.443 6.560 1.00 85.69 85 SER A N 1
ATOM 666 C CA . SER A 1 85 ? 2.680 8.157 6.585 1.00 85.69 85 SER A CA 1
ATOM 667 C C . SER A 1 85 ? 2.973 8.991 5.338 1.00 85.69 85 SER A C 1
ATOM 669 O O . SER A 1 85 ? 3.920 9.764 5.363 1.00 85.69 85 SER A O 1
ATOM 671 N N . ALA A 1 86 ? 2.235 8.791 4.245 1.00 82.88 86 ALA A N 1
ATOM 672 C CA . ALA A 1 86 ? 2.373 9.567 3.015 1.00 82.88 86 ALA A CA 1
ATOM 673 C C . ALA A 1 86 ? 1.426 10.780 2.985 1.00 82.88 86 ALA A C 1
ATOM 675 O O . ALA A 1 86 ? 1.596 11.664 2.153 1.00 82.88 86 ALA A O 1
ATOM 676 N N . VAL A 1 87 ? 0.439 10.838 3.892 1.00 82.25 87 VAL A N 1
ATOM 677 C CA . VAL A 1 87 ? -0.535 11.940 3.973 1.00 82.25 87 VAL A CA 1
ATOM 678 C C . VAL A 1 87 ? 0.065 13.198 4.605 1.00 82.25 87 VAL A C 1
ATOM 680 O O . VAL A 1 87 ? -0.301 14.311 4.238 1.00 82.25 87 VAL A O 1
ATOM 683 N N . THR A 1 88 ? 1.007 13.051 5.534 1.00 68.69 88 THR A N 1
ATOM 684 C CA . THR A 1 88 ? 1.741 14.189 6.095 1.00 68.69 88 THR A CA 1
ATOM 685 C C . THR A 1 88 ? 3.057 14.352 5.343 1.00 68.69 88 THR A C 1
ATOM 687 O O . THR A 1 88 ? 3.924 13.488 5.439 1.00 68.69 88 THR A O 1
ATOM 690 N N . GLY A 1 89 ? 3.217 15.461 4.611 1.00 55.34 89 GLY A N 1
ATOM 691 C CA . GLY A 1 89 ? 4.461 15.803 3.896 1.00 55.34 89 GLY A CA 1
ATOM 692 C C . GLY A 1 89 ? 5.684 15.979 4.809 1.00 55.34 89 GLY A C 1
ATOM 693 O O . GLY A 1 89 ? 6.830 15.913 4.350 1.00 55.34 89 GLY A O 1
ATOM 694 N N . ASP A 1 90 ? 5.434 16.106 6.110 1.00 53.25 90 ASP A N 1
ATOM 695 C CA . ASP A 1 90 ? 6.450 16.167 7.143 1.00 53.25 90 ASP A CA 1
ATOM 696 C C . ASP A 1 90 ? 6.550 14.809 7.823 1.00 53.25 90 ASP A C 1
ATOM 698 O O . ASP A 1 90 ? 5.530 14.211 8.177 1.00 53.25 90 ASP A O 1
ATOM 702 N N . GLY A 1 91 ? 7.781 14.335 8.029 1.00 55.44 91 GLY A N 1
ATOM 703 C CA . GLY A 1 91 ? 8.124 13.136 8.799 1.00 55.44 91 GLY A CA 1
ATOM 704 C C . GLY A 1 91 ? 7.772 13.281 10.280 1.00 55.44 91 GLY A C 1
ATOM 705 O O . GLY A 1 91 ? 8.632 13.149 11.147 1.00 55.44 91 GLY A O 1
ATOM 706 N N . ASN A 1 92 ? 6.509 13.594 10.562 1.00 66.00 92 ASN A N 1
ATOM 707 C CA . ASN A 1 92 ? 5.957 13.828 11.872 1.00 66.00 92 ASN A CA 1
ATOM 708 C C . ASN A 1 92 ? 6.031 12.507 12.626 1.00 66.00 92 ASN A C 1
ATOM 710 O O . ASN A 1 92 ? 5.215 11.602 12.432 1.00 66.00 92 ASN A O 1
ATOM 714 N N . SER A 1 93 ? 7.035 12.412 13.490 1.00 71.31 93 SER A N 1
ATOM 715 C CA . SER A 1 93 ? 7.305 11.262 14.354 1.00 71.31 93 SER A CA 1
ATOM 716 C C . SER A 1 93 ? 6.109 10.874 15.222 1.00 71.31 93 SER A C 1
ATOM 718 O O . SER A 1 93 ? 6.070 9.777 15.770 1.00 71.31 93 SER A O 1
ATOM 720 N N . LEU A 1 94 ? 5.118 11.757 15.331 1.00 82.12 94 LEU A N 1
ATOM 721 C CA . LEU A 1 94 ? 3.921 11.557 16.122 1.00 82.12 94 LEU A CA 1
ATOM 722 C C . LEU A 1 94 ? 2.718 11.015 15.310 1.00 82.12 94 LEU A C 1
ATOM 724 O O . LEU A 1 94 ? 1.676 10.727 15.896 1.00 82.12 94 LEU A O 1
ATOM 728 N N . GLY A 1 95 ? 2.831 10.863 13.985 1.00 89.19 95 GLY A N 1
ATOM 729 C CA . GLY A 1 95 ? 1.788 10.299 13.112 1.00 89.19 95 GLY A CA 1
ATOM 730 C C . GLY A 1 95 ? 0.722 11.302 12.646 1.00 89.19 95 GLY A C 1
ATOM 731 O O . GLY A 1 95 ? 0.755 12.477 13.007 1.00 89.19 95 GLY A O 1
ATOM 732 N N . VAL A 1 96 ? -0.253 10.857 11.854 1.00 93.19 96 VAL A N 1
ATOM 733 C CA . VAL A 1 96 ? -1.345 11.705 11.325 1.00 93.19 96 VAL A CA 1
ATOM 734 C C . VAL A 1 96 ? -2.594 11.577 12.195 1.00 93.19 96 VAL A C 1
ATOM 736 O O . VAL A 1 96 ? -2.879 10.484 12.675 1.00 93.19 96 VAL A O 1
ATOM 739 N N . SER A 1 97 ? -3.336 12.659 12.448 1.00 94.50 97 SER A N 1
ATOM 740 C CA . SER A 1 97 ? -4.624 12.526 13.146 1.00 94.50 97 SER A CA 1
ATOM 741 C C . SER A 1 97 ? -5.625 11.763 12.279 1.00 94.50 97 SER A C 1
ATOM 743 O O . SER A 1 97 ? -5.595 11.863 11.050 1.00 94.50 97 SER A O 1
ATOM 745 N N . VAL A 1 98 ? -6.530 11.017 12.910 1.00 95.75 98 VAL A N 1
ATOM 746 C CA . VAL A 1 98 ? -7.618 10.333 12.201 1.00 95.75 98 VAL A CA 1
ATOM 747 C C . VAL A 1 98 ? -8.453 11.346 11.426 1.00 95.75 98 VAL A C 1
ATOM 749 O O . VAL A 1 98 ? -8.742 11.103 10.264 1.00 95.75 98 VAL A O 1
ATOM 752 N N . GLU A 1 99 ? -8.747 12.513 12.002 1.00 95.19 99 GLU A N 1
ATOM 753 C CA . GLU A 1 99 ? -9.455 13.594 11.305 1.00 95.19 99 GLU A CA 1
ATOM 754 C C . GLU A 1 99 ? -8.775 14.004 9.986 1.00 95.19 99 GLU A C 1
ATOM 756 O O . GLU A 1 99 ? -9.423 14.070 8.944 1.00 95.19 99 GLU A O 1
ATOM 761 N N . ASN A 1 100 ? -7.460 14.247 10.006 1.00 93.31 100 ASN A N 1
ATOM 762 C CA . ASN A 1 100 ? -6.731 14.664 8.807 1.00 93.31 100 ASN A CA 1
ATOM 763 C C . ASN A 1 100 ? -6.631 13.533 7.786 1.00 93.31 100 ASN A C 1
ATOM 765 O O . ASN A 1 100 ? -6.698 13.784 6.588 1.00 93.31 100 ASN A O 1
ATOM 769 N N . TYR A 1 101 ? -6.489 12.291 8.249 1.00 94.25 101 TYR A N 1
ATOM 770 C CA . TYR A 1 101 ? -6.493 11.139 7.359 1.00 94.25 101 TYR A CA 1
ATOM 771 C C . TYR A 1 101 ? -7.858 10.954 6.683 1.00 94.25 101 TYR A C 1
ATOM 773 O O . TYR A 1 101 ? -7.914 10.750 5.473 1.00 94.25 101 TYR A O 1
ATOM 781 N N . LEU A 1 102 ? -8.953 11.096 7.438 1.00 94.25 102 LEU A N 1
ATOM 782 C CA . LEU A 1 102 ? -10.319 11.000 6.923 1.00 94.25 102 LEU A CA 1
ATOM 783 C C . LEU A 1 102 ? -10.603 12.060 5.856 1.00 94.25 102 LEU A C 1
ATOM 785 O O . LEU A 1 102 ? -11.140 11.696 4.819 1.00 94.25 102 LEU A O 1
ATOM 789 N N . LYS A 1 103 ? -10.150 13.311 6.030 1.00 92.12 103 LYS A N 1
ATOM 790 C CA . LYS A 1 103 ? -10.271 14.366 4.999 1.00 92.12 103 LYS A CA 1
ATOM 791 C C . LYS A 1 103 ? -9.654 13.972 3.652 1.00 92.12 103 LYS A C 1
ATOM 793 O O . LYS A 1 103 ? -10.116 14.423 2.611 1.00 92.12 103 LYS A O 1
ATOM 798 N N . VAL A 1 104 ? -8.606 13.144 3.662 1.00 89.50 104 VAL A N 1
ATOM 799 C CA . VAL A 1 104 ? -7.953 12.672 2.431 1.00 89.50 104 VAL A CA 1
ATOM 800 C C . VAL A 1 104 ? -8.699 11.501 1.801 1.00 89.50 104 VAL A C 1
ATOM 802 O O . VAL A 1 104 ? -8.763 11.418 0.577 1.00 89.50 104 VAL A O 1
ATOM 805 N N . ILE A 1 105 ? -9.249 10.590 2.608 1.00 90.69 105 ILE A N 1
ATOM 806 C CA . ILE A 1 105 ? -9.901 9.379 2.087 1.00 90.69 105 ILE A CA 1
ATOM 807 C C . ILE A 1 105 ? -11.419 9.509 1.897 1.00 90.69 105 ILE A C 1
ATOM 809 O O . ILE A 1 105 ? -12.008 8.668 1.228 1.00 90.69 105 ILE A O 1
ATOM 813 N N . GLU A 1 106 ? -12.057 10.547 2.438 1.00 89.44 106 GLU A N 1
ATOM 814 C CA . GLU A 1 106 ? -13.497 10.809 2.299 1.00 89.44 106 GLU A CA 1
ATOM 815 C C . GLU A 1 106 ? -13.953 10.919 0.840 1.00 89.44 106 GLU A C 1
ATOM 817 O O . GLU A 1 106 ? -14.850 10.165 0.455 1.00 89.44 106 GLU A O 1
ATOM 822 N N . PRO A 1 107 ? -13.311 11.732 -0.028 1.00 84.06 107 PRO A N 1
ATOM 823 C CA . PRO A 1 107 ? -13.717 11.808 -1.431 1.00 84.06 107 PRO A CA 1
ATOM 824 C C . PRO A 1 107 ? -13.571 10.464 -2.159 1.00 84.06 107 PRO A C 1
ATOM 826 O O . PRO A 1 107 ? -14.210 10.232 -3.180 1.00 84.06 107 PRO A O 1
ATOM 829 N N . LEU A 1 108 ? -12.726 9.571 -1.633 1.00 80.56 108 LEU A N 1
ATOM 830 C CA . LEU A 1 108 ? -12.407 8.274 -2.228 1.00 80.56 108 LEU A CA 1
ATOM 831 C C . LEU A 1 108 ? -13.433 7.208 -1.880 1.00 80.56 108 LEU A C 1
ATOM 833 O O . LEU A 1 108 ? -13.669 6.304 -2.676 1.00 80.56 108 LEU A O 1
ATOM 837 N N . ALA A 1 109 ? -14.044 7.319 -0.701 1.00 73.88 109 ALA A N 1
ATOM 838 C CA . ALA A 1 109 ? -15.095 6.412 -0.272 1.00 73.88 109 ALA A CA 1
ATOM 839 C C . ALA A 1 109 ? -16.303 6.497 -1.216 1.00 73.88 109 ALA A C 1
ATOM 841 O O . ALA A 1 109 ? -16.817 5.471 -1.649 1.00 73.88 109 ALA A O 1
ATOM 842 N N . HIS A 1 110 ? -16.679 7.712 -1.622 1.00 69.25 110 HIS A N 1
ATOM 843 C CA . HIS A 1 110 ? -17.813 7.945 -2.520 1.00 69.25 110 HIS A CA 1
ATOM 844 C C . HIS A 1 110 ? -17.601 7.412 -3.944 1.00 69.25 110 HIS A C 1
ATOM 846 O O . HIS A 1 110 ? -18.566 7.050 -4.609 1.00 69.25 110 HIS A O 1
ATOM 852 N N . LEU A 1 111 ? -16.348 7.301 -4.400 1.00 65.38 111 LEU A N 1
ATOM 853 C CA . LEU A 1 111 ? -16.015 6.715 -5.704 1.00 65.38 111 LEU A CA 1
ATOM 854 C C . LEU A 1 111 ? -16.189 5.190 -5.742 1.00 65.38 111 LEU A C 1
ATOM 856 O O . LEU A 1 111 ? -16.270 4.613 -6.821 1.00 65.38 111 LEU A O 1
ATOM 860 N N . SER A 1 112 ? -16.227 4.526 -4.582 1.00 56.62 112 SER A N 1
ATOM 861 C CA . SER A 1 112 ? -16.478 3.084 -4.502 1.00 56.62 112 SER A CA 1
ATOM 862 C C . SER A 1 112 ? -17.963 2.731 -4.639 1.00 56.62 112 SER A C 1
ATOM 864 O O . SER A 1 112 ? -18.266 1.570 -4.922 1.00 56.62 112 SER A O 1
ATOM 866 N N . ASP A 1 113 ? -18.869 3.686 -4.411 1.00 56.31 113 ASP A N 1
ATOM 867 C CA . ASP A 1 113 ? -20.322 3.466 -4.434 1.00 56.31 113 ASP A CA 1
ATOM 868 C C . ASP A 1 113 ? -20.920 3.676 -5.832 1.00 56.31 113 ASP A C 1
ATOM 870 O O . ASP A 1 113 ? -21.938 3.075 -6.187 1.00 56.31 113 ASP A O 1
ATOM 874 N N . THR A 1 114 ? -20.270 4.486 -6.667 1.00 55.38 114 THR A N 1
ATOM 875 C CA . THR A 1 114 ? -20.654 4.669 -8.062 1.00 55.38 114 THR A CA 1
ATOM 876 C C . THR A 1 114 ? -20.219 3.460 -8.889 1.00 55.38 114 THR A C 1
ATOM 878 O O . THR A 1 114 ? -19.125 3.391 -9.440 1.00 55.38 114 THR A O 1
ATOM 881 N N . ASN A 1 115 ? -21.144 2.515 -9.065 1.00 50.16 115 ASN A N 1
ATOM 882 C CA . ASN A 1 115 ? -21.105 1.466 -10.096 1.00 50.16 115 ASN A CA 1
ATOM 883 C C . ASN A 1 115 ? -21.098 2.015 -11.544 1.00 50.16 115 ASN A C 1
ATOM 885 O O . ASN A 1 115 ? -21.358 1.256 -12.484 1.00 50.16 115 ASN A O 1
ATOM 889 N N . ASP A 1 116 ? -20.824 3.307 -11.745 1.00 44.31 116 ASP A N 1
ATOM 890 C CA . ASP A 1 116 ? -20.843 3.963 -13.045 1.00 44.31 116 ASP A CA 1
ATOM 891 C C . ASP A 1 116 ? -19.674 3.471 -13.903 1.00 44.31 116 ASP A C 1
ATOM 893 O O . ASP A 1 116 ? -18.556 3.987 -13.945 1.00 44.31 116 ASP A O 1
ATOM 897 N N . ARG A 1 117 ? -19.985 2.377 -14.597 1.00 48.97 117 ARG A N 1
ATOM 898 C CA . ARG A 1 117 ? -19.382 1.924 -15.841 1.00 48.97 117 ARG A CA 1
ATOM 899 C C . ARG A 1 117 ? -19.621 2.990 -16.911 1.00 48.97 117 ARG A C 1
ATOM 901 O O . ARG A 1 117 ? -20.469 2.805 -17.780 1.00 48.97 117 ARG A O 1
ATOM 908 N N . THR A 1 118 ? -18.858 4.071 -16.894 1.00 40.78 118 THR A N 1
ATOM 909 C CA . THR A 1 118 ? -18.907 5.049 -17.984 1.00 40.78 118 THR A CA 1
ATOM 910 C C . THR A 1 118 ? -17.515 5.305 -18.531 1.00 40.78 118 THR A C 1
ATOM 912 O O . THR A 1 118 ? -16.657 5.958 -17.952 1.00 40.78 118 THR A O 1
ATOM 915 N N . THR A 1 119 ? -17.312 4.710 -19.701 1.00 47.75 119 THR A N 1
ATOM 916 C CA . THR A 1 119 ? -16.466 5.188 -20.789 1.00 47.75 119 THR A CA 1
ATOM 917 C C . THR A 1 119 ? -16.616 6.707 -20.975 1.00 47.75 119 THR A C 1
ATOM 919 O O . THR A 1 119 ? -17.558 7.146 -21.622 1.00 47.75 119 THR A O 1
ATOM 922 N N . ALA A 1 120 ? -15.714 7.499 -20.404 1.00 34.44 120 ALA A N 1
ATOM 923 C CA . ALA A 1 120 ? -15.382 8.883 -20.772 1.00 34.44 120 ALA A CA 1
ATOM 924 C C . ALA A 1 120 ? -14.190 9.250 -19.874 1.00 34.44 120 ALA A C 1
ATOM 926 O O . ALA A 1 120 ? -14.271 9.125 -18.661 1.00 34.44 120 ALA A O 1
ATOM 927 N N . VAL A 1 121 ? -12.983 9.535 -20.361 1.00 41.50 121 VAL A N 1
ATOM 928 C CA . VAL A 1 121 ? -12.569 10.859 -20.868 1.00 41.50 121 VAL A CA 1
ATOM 929 C C . VAL A 1 121 ? -13.309 12.036 -20.212 1.00 41.50 121 VAL A C 1
ATOM 931 O O . VAL A 1 121 ? -13.559 13.039 -20.865 1.00 41.50 121 VAL A O 1
ATOM 934 N N . ASP A 1 122 ? -13.633 11.949 -18.923 1.00 38.81 122 ASP A N 1
ATOM 935 C CA . ASP A 1 122 ? -13.851 13.140 -18.114 1.00 38.81 122 ASP A CA 1
ATOM 936 C C . ASP A 1 122 ? -12.570 13.424 -17.329 1.00 38.81 122 ASP A C 1
ATOM 938 O O . ASP A 1 122 ? -12.097 12.633 -16.514 1.00 38.81 122 ASP A O 1
ATOM 942 N N . LYS A 1 123 ? -11.943 14.557 -17.653 1.00 44.78 123 LYS A N 1
ATOM 943 C CA . LYS A 1 123 ? -10.662 15.022 -17.095 1.00 44.78 123 LYS A CA 1
ATOM 944 C C . LYS A 1 123 ? -10.768 15.463 -15.628 1.00 44.78 123 LYS A C 1
ATOM 946 O O . LYS A 1 123 ? -9.791 15.966 -15.075 1.00 44.78 123 LYS A O 1
ATOM 951 N N . SER A 1 124 ? -11.915 15.271 -14.984 1.00 51.59 124 SER A N 1
ATOM 952 C CA . SER A 1 124 ? -12.131 15.569 -13.572 1.00 51.59 124 SER A CA 1
ATOM 953 C C . SER A 1 124 ? -12.387 14.282 -12.779 1.00 51.59 124 SER A C 1
ATOM 955 O O . SER A 1 124 ? -13.512 13.802 -12.743 1.00 51.59 124 SER A O 1
ATOM 957 N N . THR A 1 125 ? -11.299 13.814 -12.142 1.00 58.25 125 THR A N 1
ATOM 958 C CA . THR A 1 125 ? -11.155 12.823 -11.043 1.00 58.25 125 THR A CA 1
ATOM 959 C C . THR A 1 125 ? -11.379 11.329 -11.382 1.00 58.25 125 THR A C 1
ATOM 961 O O . THR A 1 125 ? -12.337 10.977 -12.055 1.00 58.25 125 THR A O 1
ATOM 964 N N . PRO A 1 126 ? -10.453 10.425 -10.962 1.00 52.56 126 PRO A N 1
ATOM 965 C CA . PRO A 1 126 ? -10.244 10.146 -9.537 1.00 52.56 126 PRO A CA 1
ATOM 966 C C . PRO A 1 126 ? -8.766 9.957 -9.137 1.00 52.56 126 PRO A C 1
ATOM 968 O O . PRO A 1 126 ? -8.111 8.997 -9.531 1.00 52.56 126 PRO A O 1
ATOM 971 N N . MET A 1 127 ? -8.227 10.843 -8.298 1.00 54.97 127 MET A N 1
ATOM 972 C CA . MET A 1 127 ? -7.033 10.514 -7.503 1.00 54.97 127 MET A CA 1
ATOM 973 C C . MET A 1 127 ? -7.463 9.934 -6.154 1.00 54.97 127 MET A C 1
ATOM 975 O O . MET A 1 127 ? -8.517 10.346 -5.676 1.00 54.97 127 MET A O 1
ATOM 979 N N . PRO A 1 128 ? -6.643 9.091 -5.494 1.00 61.69 128 PRO A N 1
ATOM 980 C CA . PRO A 1 128 ? -5.280 8.727 -5.856 1.00 61.69 128 PRO A CA 1
ATOM 981 C C . PRO A 1 128 ? -5.131 7.315 -6.417 1.00 61.69 128 PRO A C 1
ATOM 983 O O . PRO A 1 128 ? -5.764 6.352 -5.980 1.00 61.69 128 PRO A O 1
ATOM 986 N N . THR A 1 129 ? -4.188 7.234 -7.345 1.00 81.56 129 THR A N 1
ATOM 987 C CA . THR A 1 129 ? -3.611 5.994 -7.836 1.00 81.56 129 THR A CA 1
ATOM 988 C C . THR A 1 129 ? -2.445 5.608 -6.914 1.00 81.56 129 THR A C 1
ATOM 990 O O . THR A 1 129 ? -1.770 6.463 -6.350 1.00 81.56 129 THR A O 1
ATOM 993 N N . VAL A 1 130 ? -2.196 4.334 -6.674 1.00 93.25 130 VAL A N 1
ATOM 994 C CA . VAL A 1 130 ? -1.051 3.848 -5.898 1.00 93.25 130 VAL A CA 1
ATOM 995 C C . VAL A 1 130 ? -0.124 3.121 -6.856 1.00 93.25 130 VAL A C 1
ATOM 997 O O . VAL A 1 130 ? -0.599 2.262 -7.592 1.00 93.25 130 VAL A O 1
ATOM 1000 N N . LEU A 1 131 ? 1.179 3.423 -6.843 1.00 94.69 131 LEU A N 1
ATOM 1001 C CA . LEU A 1 131 ? 2.170 2.619 -7.569 1.00 94.69 131 LEU A CA 1
ATOM 1002 C C . LEU A 1 131 ? 2.593 1.451 -6.689 1.00 94.69 131 LEU A C 1
ATOM 1004 O O . LEU A 1 131 ? 2.901 1.633 -5.510 1.00 94.69 131 LEU A O 1
ATOM 1008 N N . VAL A 1 132 ? 2.671 0.271 -7.279 1.00 95.50 132 VAL A N 1
ATOM 1009 C CA . VAL A 1 132 ? 3.225 -0.914 -6.642 1.00 95.50 132 VAL A CA 1
ATOM 1010 C C . VAL A 1 132 ? 4.380 -1.412 -7.487 1.00 95.50 132 VAL A C 1
ATOM 1012 O O . VAL A 1 132 ? 4.238 -1.587 -8.693 1.00 95.50 132 VAL A O 1
ATOM 1015 N N . VAL A 1 133 ? 5.508 -1.662 -6.833 1.00 95.44 133 VAL A N 1
ATOM 1016 C CA . VAL A 1 133 ? 6.676 -2.318 -7.412 1.00 95.44 133 VAL A CA 1
ATOM 1017 C C . VAL A 1 133 ? 7.022 -3.512 -6.537 1.00 95.44 133 VAL A C 1
ATOM 1019 O O . VAL A 1 133 ? 7.236 -3.364 -5.337 1.00 95.44 133 VAL A O 1
ATOM 1022 N N . VAL A 1 134 ? 7.062 -4.702 -7.124 1.00 93.88 134 VAL A N 1
ATOM 1023 C CA . VAL A 1 134 ? 7.396 -5.961 -6.461 1.00 93.88 134 VAL A CA 1
ATOM 1024 C C . VAL A 1 134 ? 8.762 -6.413 -6.949 1.00 93.88 134 VAL A C 1
ATOM 1026 O O . VAL A 1 134 ? 8.909 -6.833 -8.095 1.00 93.88 134 VAL A O 1
ATOM 1029 N N . GLY A 1 135 ? 9.765 -6.342 -6.077 1.00 89.56 135 GLY A N 1
ATOM 1030 C CA . GLY A 1 135 ? 11.089 -6.890 -6.355 1.00 89.56 135 GLY A CA 1
ATOM 1031 C C . GLY A 1 135 ? 11.104 -8.396 -6.108 1.00 89.56 135 GLY A C 1
ATOM 1032 O O . GLY A 1 135 ? 10.792 -8.847 -4.999 1.00 89.56 135 GLY A O 1
ATOM 1033 N N . HIS A 1 136 ? 11.485 -9.185 -7.114 1.00 83.50 136 HIS A N 1
ATOM 1034 C CA . HIS A 1 136 ? 11.596 -10.639 -6.994 1.00 83.50 136 HIS A CA 1
ATOM 1035 C C . HIS A 1 136 ? 12.876 -11.176 -7.663 1.00 83.50 136 HIS A C 1
ATOM 1037 O O . HIS A 1 136 ? 13.533 -10.463 -8.416 1.00 83.50 136 HIS A O 1
ATOM 1043 N N . PRO A 1 137 ? 13.260 -12.439 -7.401 1.00 74.81 137 PRO A N 1
ATOM 1044 C CA . PRO A 1 137 ? 14.499 -13.021 -7.927 1.00 74.81 137 PRO A CA 1
ATOM 1045 C C . PRO A 1 137 ? 14.602 -13.096 -9.470 1.00 74.81 137 PRO A C 1
ATOM 1047 O O . PRO A 1 137 ? 15.647 -13.415 -10.017 1.00 74.81 137 PRO A O 1
ATOM 1050 N N . GLN A 1 138 ? 13.531 -12.867 -10.213 1.00 76.12 138 GLN A N 1
ATOM 1051 C CA . GLN A 1 138 ? 13.540 -12.950 -11.680 1.00 76.12 138 GLN A CA 1
ATOM 1052 C C . GLN A 1 138 ? 13.450 -11.561 -12.324 1.00 76.12 138 GLN A C 1
ATOM 1054 O O . GLN A 1 138 ? 13.424 -11.447 -13.537 1.00 76.12 138 GLN A O 1
ATOM 1059 N N . GLY A 1 139 ? 13.394 -10.494 -11.522 1.00 84.69 139 GLY A N 1
ATOM 1060 C CA . GLY A 1 139 ? 13.211 -9.142 -12.028 1.00 84.69 139 GLY A CA 1
ATOM 1061 C C . GLY A 1 139 ? 12.264 -8.335 -11.157 1.00 84.69 139 GLY A C 1
ATOM 1062 O O . GLY A 1 139 ? 12.375 -8.306 -9.924 1.00 84.69 139 GLY A O 1
ATOM 1063 N N . VAL A 1 140 ? 11.348 -7.636 -11.813 1.00 90.31 140 VAL A N 1
ATOM 1064 C CA . VAL A 1 140 ? 10.418 -6.723 -11.161 1.00 90.31 140 VAL A CA 1
ATOM 1065 C C . VAL A 1 140 ? 9.034 -6.872 -11.766 1.00 90.31 140 VAL A C 1
ATOM 1067 O O . VAL A 1 140 ? 8.883 -7.030 -12.973 1.00 90.31 140 VAL A O 1
ATOM 1070 N N . ALA A 1 141 ? 8.013 -6.768 -10.923 1.00 93.06 141 ALA A N 1
ATOM 1071 C CA . ALA A 1 141 ? 6.658 -6.531 -11.388 1.00 93.06 141 ALA A CA 1
ATOM 1072 C C . ALA A 1 141 ? 6.202 -5.147 -10.941 1.00 93.06 141 ALA A C 1
ATOM 1074 O O . ALA A 1 141 ? 6.455 -4.757 -9.801 1.00 93.06 141 ALA A O 1
ATOM 1075 N N . TYR A 1 142 ? 5.524 -4.402 -11.802 1.00 94.50 142 TYR A N 1
ATOM 1076 C CA . TYR A 1 142 ? 5.008 -3.084 -11.453 1.00 94.50 142 TYR A CA 1
ATOM 1077 C C . TYR A 1 142 ? 3.626 -2.842 -12.045 1.00 94.50 142 TYR A C 1
ATOM 1079 O O . TYR A 1 142 ? 3.273 -3.359 -13.100 1.00 94.50 142 TYR A O 1
ATOM 1087 N N . GLY A 1 143 ? 2.821 -2.063 -11.339 1.00 93.62 143 GLY A N 1
ATOM 1088 C CA . GLY A 1 143 ? 1.476 -1.695 -11.761 1.00 93.62 143 GLY A CA 1
ATOM 1089 C C . GLY A 1 143 ? 0.927 -0.601 -10.865 1.00 93.62 143 GLY A C 1
ATOM 1090 O O . GLY A 1 143 ? 1.518 -0.277 -9.830 1.00 93.62 143 GLY A O 1
ATOM 1091 N N . SER A 1 144 ? -0.203 -0.019 -11.247 1.00 93.31 144 SER A N 1
ATOM 1092 C CA . SER A 1 144 ? -0.822 1.034 -10.450 1.00 93.31 144 SER A CA 1
ATOM 1093 C C . SER A 1 144 ? -2.315 0.794 -10.260 1.00 93.31 144 SER A C 1
ATOM 1095 O O . SER A 1 144 ? -2.954 0.137 -11.079 1.00 93.31 144 SER A O 1
ATOM 1097 N N . PHE A 1 145 ? -2.870 1.276 -9.150 1.00 92.69 145 PHE A N 1
ATOM 1098 C CA . PHE A 1 145 ? -4.235 0.956 -8.718 1.00 92.69 145 PHE A CA 1
ATOM 1099 C C . PHE A 1 145 ? -4.996 2.208 -8.322 1.00 92.69 145 PHE A C 1
ATOM 1101 O O . PHE A 1 145 ? -4.449 3.021 -7.590 1.00 92.69 145 PHE A O 1
ATOM 1108 N N . TYR A 1 146 ? -6.252 2.336 -8.738 1.00 91.44 146 TYR A N 1
ATOM 1109 C CA . TYR A 1 146 ? -7.166 3.356 -8.227 1.00 91.44 146 TYR A CA 1
ATOM 1110 C C . TYR A 1 146 ? -7.547 3.091 -6.764 1.00 91.44 146 TYR A C 1
ATOM 1112 O O . TYR A 1 146 ? -7.346 1.993 -6.242 1.00 91.44 146 TYR A O 1
ATOM 1120 N N . ALA A 1 147 ? -8.165 4.083 -6.122 1.00 89.12 147 ALA A N 1
ATOM 1121 C CA . ALA A 1 147 ? -8.588 4.015 -4.725 1.00 89.12 147 ALA A CA 1
ATOM 1122 C C . ALA A 1 147 ? -9.557 2.858 -4.409 1.00 89.12 147 ALA A C 1
ATOM 1124 O O . ALA A 1 147 ? -9.530 2.316 -3.305 1.00 89.12 147 ALA A O 1
ATOM 1125 N N . ASP A 1 148 ? -10.371 2.439 -5.382 1.00 88.56 148 ASP A N 1
ATOM 1126 C CA . ASP A 1 148 ? -11.289 1.293 -5.280 1.00 88.56 148 ASP A CA 1
ATOM 1127 C C . ASP A 1 148 ? -10.588 -0.081 -5.432 1.00 88.56 148 ASP A C 1
ATOM 1129 O O . ASP A 1 148 ? -11.189 -1.143 -5.215 1.00 88.56 148 ASP A O 1
ATOM 1133 N N . GLY A 1 149 ? -9.298 -0.060 -5.779 1.00 89.25 149 GLY A N 1
ATOM 1134 C CA . GLY A 1 149 ? -8.448 -1.219 -6.014 1.00 89.25 149 GLY A CA 1
ATOM 1135 C C . GLY A 1 149 ? -8.544 -1.818 -7.415 1.00 89.25 149 GLY A C 1
ATOM 1136 O O . GLY A 1 149 ? -8.057 -2.929 -7.629 1.00 89.25 149 GLY A O 1
ATOM 1137 N N . ARG A 1 150 ? -9.161 -1.141 -8.388 1.00 90.38 150 ARG A N 1
ATOM 1138 C CA . ARG A 1 150 ? -9.035 -1.517 -9.805 1.00 90.38 150 ARG A CA 1
ATOM 1139 C C . ARG A 1 150 ? -7.663 -1.110 -10.353 1.00 90.38 150 ARG A C 1
ATOM 1141 O O . ARG A 1 150 ? -7.127 -0.087 -9.928 1.00 90.38 150 ARG A O 1
ATOM 1148 N N . PRO A 1 151 ? -7.081 -1.877 -11.291 1.00 89.62 151 PRO A N 1
ATOM 1149 C CA . PRO A 1 151 ? -5.840 -1.479 -11.941 1.00 89.62 151 PRO A CA 1
ATOM 1150 C C . PRO A 1 151 ? -6.067 -0.214 -12.781 1.00 89.62 151 PRO A C 1
ATOM 1152 O O . PRO A 1 151 ? -6.994 -0.159 -13.588 1.00 89.62 151 PRO A O 1
ATOM 1155 N N . ALA A 1 152 ? -5.212 0.784 -12.580 1.00 88.12 152 ALA A N 1
ATOM 1156 C CA . ALA A 1 152 ? -5.098 1.971 -13.424 1.00 88.12 152 ALA A CA 1
ATOM 1157 C C . ALA A 1 152 ? -4.057 1.747 -14.525 1.00 88.12 152 ALA A C 1
ATOM 1159 O O . ALA A 1 152 ? -4.320 2.014 -15.694 1.00 88.12 152 ALA A O 1
ATOM 1160 N N . LEU A 1 153 ? -2.911 1.171 -14.154 1.00 89.06 153 LEU A N 1
ATOM 1161 C CA . LEU A 1 153 ? -1.958 0.574 -15.081 1.00 89.06 153 LEU A CA 1
ATOM 1162 C C . LEU A 1 153 ? -1.929 -0.936 -14.828 1.00 89.06 153 LEU A C 1
ATOM 1164 O O . LEU A 1 153 ? -1.809 -1.350 -13.667 1.00 89.06 153 LEU A O 1
ATOM 1168 N N . PRO A 1 154 ? -2.056 -1.766 -15.878 1.00 90.56 154 PRO A N 1
ATOM 1169 C CA . PRO A 1 154 ? -2.001 -3.212 -15.728 1.00 90.56 154 PRO A CA 1
ATOM 1170 C C . PRO A 1 154 ? -0.655 -3.639 -15.136 1.00 90.56 154 PRO A C 1
ATOM 1172 O O . PRO A 1 154 ? 0.370 -3.005 -15.374 1.00 90.56 154 PRO A O 1
ATOM 1175 N N . LEU A 1 155 ? -0.667 -4.731 -14.369 1.00 93.12 155 LEU A N 1
ATOM 1176 C CA . LEU A 1 155 ? 0.557 -5.306 -13.821 1.00 93.12 155 LEU A CA 1
ATOM 1177 C C . LEU A 1 155 ? 1.428 -5.842 -14.963 1.00 93.12 155 LEU A C 1
ATOM 1179 O O . LEU A 1 155 ? 1.023 -6.762 -15.675 1.00 93.12 155 LEU A O 1
ATOM 1183 N N . VAL A 1 156 ? 2.635 -5.304 -15.086 1.00 93.00 156 VAL A N 1
ATOM 1184 C CA . VAL A 1 156 ? 3.681 -5.799 -15.978 1.00 93.00 156 VAL A CA 1
ATOM 1185 C C . VAL A 1 156 ? 4.652 -6.623 -15.143 1.00 93.00 156 VAL A C 1
ATOM 1187 O O . VAL A 1 156 ? 5.119 -6.157 -14.108 1.00 93.00 156 VAL A O 1
ATOM 1190 N N . ASN A 1 157 ? 4.925 -7.858 -15.568 1.00 91.62 157 ASN A N 1
ATOM 1191 C CA . ASN A 1 157 ? 6.008 -8.673 -15.022 1.00 91.62 157 ASN A CA 1
ATOM 1192 C C . ASN A 1 157 ? 7.180 -8.593 -16.001 1.00 91.62 157 ASN A C 1
ATOM 1194 O O . ASN A 1 157 ? 7.076 -9.108 -17.114 1.00 91.62 157 ASN A O 1
ATOM 1198 N N . THR A 1 158 ? 8.273 -7.963 -15.590 1.00 87.50 158 THR A N 1
ATOM 1199 C CA . THR A 1 158 ? 9.491 -7.871 -16.391 1.00 87.50 158 THR A CA 1
ATOM 1200 C C . THR A 1 158 ? 10.464 -8.941 -15.909 1.00 87.50 158 THR A C 1
ATOM 1202 O O . THR A 1 158 ? 10.986 -8.861 -14.793 1.00 87.50 158 THR A O 1
ATOM 1205 N N . ASP A 1 159 ? 10.686 -9.951 -16.754 1.00 81.06 159 ASP A N 1
ATOM 1206 C CA . ASP A 1 159 ? 11.771 -10.917 -16.577 1.00 81.06 159 ASP A CA 1
ATOM 1207 C C . ASP A 1 159 ? 13.068 -10.265 -17.051 1.00 81.06 159 ASP A C 1
ATOM 1209 O O . ASP A 1 159 ? 13.208 -9.862 -18.208 1.00 81.06 159 ASP A O 1
ATOM 1213 N N . LEU A 1 160 ? 14.006 -10.121 -16.129 1.00 67.38 160 LEU A N 1
ATOM 1214 C CA . LEU A 1 160 ? 15.337 -9.640 -16.430 1.00 67.38 160 LEU A CA 1
ATOM 1215 C C . LEU A 1 160 ? 16.239 -10.850 -16.306 1.00 67.38 160 LEU A C 1
ATOM 1217 O O . LEU A 1 160 ? 16.596 -11.235 -15.192 1.00 67.38 160 LEU A O 1
ATOM 1221 N N . ASN A 1 161 ? 16.523 -11.453 -17.468 1.00 61.62 161 ASN A N 1
ATOM 1222 C CA . ASN A 1 161 ? 17.264 -12.700 -17.640 1.00 61.62 161 ASN A CA 1
ATOM 1223 C C . ASN A 1 161 ? 18.215 -12.966 -16.472 1.00 61.62 161 ASN A C 1
ATOM 1225 O O . ASN A 1 161 ? 19.179 -12.228 -16.245 1.00 61.62 161 ASN A O 1
ATOM 1229 N N . TYR A 1 162 ? 17.939 -14.045 -15.744 1.00 56.06 162 TYR A N 1
ATOM 1230 C CA . TYR A 1 162 ? 18.861 -14.569 -14.754 1.00 56.06 162 TYR A CA 1
ATOM 1231 C C . TYR A 1 162 ? 20.190 -14.847 -15.456 1.00 56.06 162 TYR A C 1
ATOM 1233 O O . TYR A 1 162 ? 20.274 -15.735 -16.305 1.00 56.06 162 TYR A O 1
ATOM 1241 N N . VAL A 1 163 ? 21.235 -14.091 -15.119 1.00 51.06 163 VAL A N 1
ATOM 1242 C CA . VAL A 1 163 ? 22.589 -14.505 -15.474 1.00 51.06 163 VAL A CA 1
ATOM 1243 C C . VAL A 1 163 ? 22.841 -15.762 -14.655 1.00 51.06 163 VAL A C 1
ATOM 1245 O O . VAL A 1 163 ? 23.059 -15.684 -13.442 1.00 51.06 163 VAL A O 1
ATOM 1248 N N . GLU A 1 164 ? 22.736 -16.929 -15.297 1.00 45.47 164 GLU A N 1
ATOM 1249 C CA . GLU A 1 164 ? 23.222 -18.167 -14.711 1.00 45.47 164 GLU A CA 1
ATOM 1250 C C . GLU A 1 164 ? 24.675 -17.933 -14.332 1.00 45.47 164 GLU A C 1
ATOM 1252 O O . GLU A 1 164 ? 25.557 -17.802 -15.178 1.00 45.47 164 GLU A O 1
ATOM 1257 N N . LEU A 1 165 ? 24.919 -17.838 -13.027 1.00 46.81 165 LEU A N 1
ATOM 1258 C CA . LEU A 1 165 ? 26.250 -18.017 -12.494 1.00 46.81 165 LEU A CA 1
ATOM 1259 C C . LEU A 1 165 ? 26.651 -19.426 -12.902 1.00 46.81 165 LEU A C 1
ATOM 1261 O O . LEU A 1 165 ? 26.247 -20.395 -12.253 1.00 46.81 165 LEU A O 1
ATOM 1265 N N . THR A 1 166 ? 27.444 -19.537 -13.967 1.00 40.44 166 THR A N 1
ATOM 1266 C CA . THR A 1 166 ? 28.344 -20.670 -14.124 1.00 40.44 166 THR A CA 1
ATOM 1267 C C . THR A 1 166 ? 28.987 -20.866 -12.758 1.00 40.44 166 THR A C 1
ATOM 1269 O O . THR A 1 166 ? 29.560 -19.900 -12.231 1.00 40.44 166 THR A O 1
ATOM 1272 N N . PRO A 1 167 ? 28.818 -22.036 -12.113 1.00 42.09 167 PRO A N 1
ATOM 1273 C CA . PRO A 1 167 ? 29.509 -22.291 -10.867 1.00 42.09 167 PRO A CA 1
ATOM 1274 C C . PRO A 1 167 ? 30.974 -22.015 -11.164 1.00 42.09 167 PRO A C 1
ATOM 1276 O O . PRO A 1 167 ? 31.510 -22.586 -12.110 1.00 42.09 167 PRO A O 1
ATOM 1279 N N . VAL A 1 168 ? 31.584 -21.082 -10.427 1.00 46.78 168 VAL A N 1
ATOM 1280 C CA . VAL A 1 168 ? 33.034 -20.924 -10.461 1.00 46.78 168 VAL A CA 1
ATOM 1281 C C . VAL A 1 168 ? 33.559 -22.320 -10.185 1.00 46.78 168 VAL A C 1
ATOM 1283 O O . VAL A 1 168 ? 33.357 -22.846 -9.085 1.00 46.78 168 VAL A O 1
ATOM 1286 N N . THR A 1 169 ? 34.097 -22.962 -11.219 1.00 42.16 169 THR A N 1
ATOM 1287 C CA . THR A 1 169 ? 34.789 -24.231 -11.107 1.00 42.16 169 THR A CA 1
ATOM 1288 C C . THR A 1 169 ? 35.853 -23.963 -10.068 1.00 42.16 169 THR A C 1
ATOM 1290 O O . THR A 1 169 ? 36.755 -23.154 -10.275 1.00 42.16 169 THR A O 1
ATOM 1293 N N . LYS A 1 170 ? 35.657 -24.538 -8.882 1.00 45.78 170 LYS A N 1
ATOM 1294 C CA . LYS A 1 170 ? 36.657 -24.533 -7.830 1.00 45.78 170 LYS A CA 1
ATOM 1295 C C . LYS A 1 170 ? 37.801 -25.412 -8.321 1.00 45.78 170 LYS A C 1
ATOM 1297 O O . LYS A 1 170 ? 37.875 -26.580 -7.964 1.00 45.78 170 LYS A O 1
ATOM 1302 N N . GLU A 1 171 ? 38.658 -24.864 -9.167 1.00 46.25 171 GLU A N 1
ATOM 1303 C CA . GLU A 1 171 ? 40.040 -25.312 -9.230 1.00 46.25 171 GLU A CA 1
ATOM 1304 C C . GLU A 1 171 ? 40.745 -24.626 -8.062 1.00 46.25 171 GLU A C 1
ATOM 1306 O O . GLU A 1 171 ? 41.125 -23.459 -8.118 1.00 46.25 171 GLU A O 1
ATOM 1311 N N . GLY A 1 172 ? 40.745 -25.323 -6.931 1.00 44.00 172 GLY A N 1
ATOM 1312 C CA . GLY A 1 172 ? 41.212 -24.827 -5.646 1.00 44.00 172 GLY A CA 1
ATOM 1313 C C . GLY A 1 172 ? 40.707 -25.744 -4.54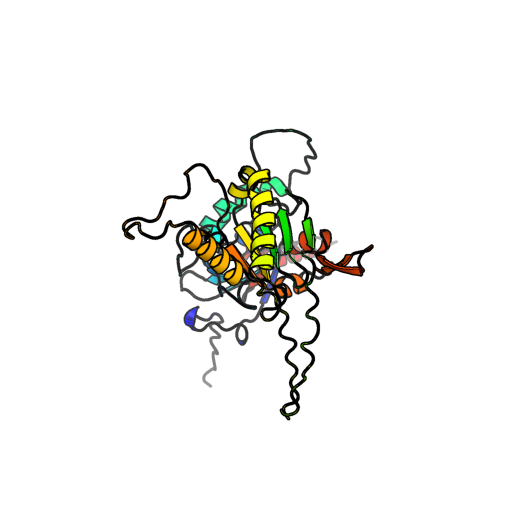6 1.00 44.00 172 GLY A C 1
ATOM 1314 O O . GLY A 1 172 ? 39.742 -25.417 -3.852 1.00 44.00 172 GLY A O 1
ATOM 1315 N N . GLU A 1 173 ? 41.303 -26.934 -4.476 1.00 52.44 173 GLU A N 1
ATOM 1316 C CA . GLU A 1 173 ? 41.260 -27.801 -3.303 1.00 52.44 173 GLU A CA 1
ATOM 1317 C C . GLU A 1 173 ? 41.724 -27.005 -2.081 1.00 52.44 173 GLU A C 1
ATOM 1319 O O . GLU A 1 173 ? 42.847 -26.517 -2.058 1.00 52.44 173 GLU A O 1
ATOM 1324 N N . ASP A 1 174 ? 40.799 -26.834 -1.139 1.00 53.59 174 ASP A N 1
ATOM 1325 C CA . ASP A 1 174 ? 40.969 -26.604 0.302 1.00 53.59 174 ASP A CA 1
ATOM 1326 C C . ASP A 1 174 ? 39.999 -25.523 0.774 1.00 53.59 174 ASP A C 1
ATOM 1328 O O . ASP A 1 174 ? 40.310 -24.339 0.809 1.00 53.59 174 ASP A O 1
ATOM 1332 N N . ASP A 1 175 ? 38.786 -25.942 1.151 1.00 42.88 175 ASP A N 1
ATOM 1333 C CA . ASP A 1 175 ? 38.185 -25.378 2.360 1.00 42.88 175 ASP A CA 1
ATOM 1334 C C . ASP A 1 175 ? 37.017 -26.226 2.869 1.00 42.88 175 ASP A C 1
ATOM 1336 O O . ASP A 1 175 ? 35.914 -26.287 2.310 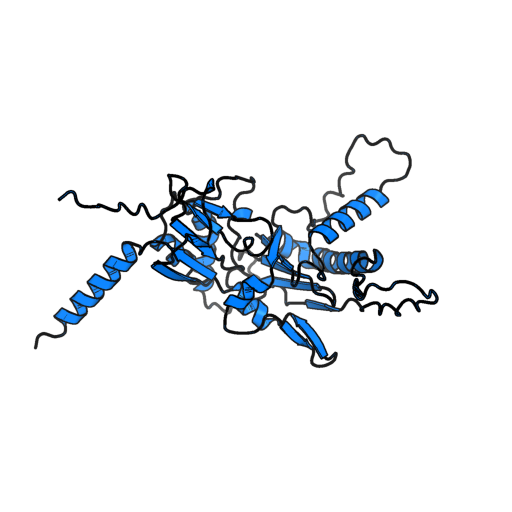1.00 42.88 175 ASP A O 1
ATOM 1340 N N . ASN A 1 176 ? 37.298 -26.884 3.988 1.00 49.19 176 ASN A N 1
ATOM 1341 C CA . ASN A 1 176 ? 36.421 -27.727 4.778 1.00 49.19 176 ASN A CA 1
ATOM 1342 C C . ASN A 1 176 ? 35.474 -26.876 5.645 1.00 49.19 176 ASN A C 1
ATOM 1344 O O . ASN A 1 176 ? 35.536 -26.912 6.869 1.00 49.19 176 ASN A O 1
ATOM 1348 N N . PHE A 1 177 ? 34.583 -26.105 5.015 1.00 44.25 177 PHE A N 1
ATOM 1349 C CA . PHE A 1 177 ? 33.391 -25.557 5.670 1.00 44.25 177 PHE A CA 1
ATOM 1350 C C . PHE A 1 177 ? 32.190 -25.623 4.721 1.00 44.25 177 PHE A C 1
ATOM 1352 O O . PHE A 1 177 ? 32.020 -24.813 3.808 1.00 44.25 177 PHE A O 1
ATOM 1359 N N . GLY A 1 178 ? 31.333 -26.619 4.959 1.00 40.97 178 GLY A N 1
ATOM 1360 C CA . GLY A 1 178 ? 30.102 -26.914 4.226 1.00 40.97 178 GLY A CA 1
ATOM 1361 C C . GLY A 1 178 ? 29.009 -25.855 4.380 1.00 40.97 178 GLY A C 1
ATOM 1362 O O . GLY A 1 178 ? 27.942 -26.118 4.924 1.00 40.97 178 GLY A O 1
ATOM 1363 N N . CYS A 1 179 ? 29.242 -24.658 3.852 1.00 39.75 179 CYS A N 1
ATOM 1364 C CA . CYS A 1 179 ? 28.187 -23.701 3.560 1.00 39.75 179 CYS A CA 1
ATOM 1365 C C . CYS A 1 179 ? 28.482 -23.051 2.210 1.00 39.75 179 CYS A C 1
ATOM 1367 O O . CYS A 1 179 ? 28.985 -21.931 2.124 1.00 39.75 179 CYS A O 1
ATOM 1369 N N . ALA A 1 180 ? 28.163 -23.773 1.132 1.00 41.16 180 ALA A N 1
ATOM 1370 C CA . ALA A 1 180 ? 28.035 -23.193 -0.196 1.00 41.16 180 ALA A CA 1
ATOM 1371 C C . ALA A 1 180 ? 26.886 -22.172 -0.168 1.00 41.16 180 ALA A C 1
ATOM 1373 O O . ALA A 1 180 ? 25.749 -22.460 -0.543 1.00 41.16 180 ALA A O 1
ATOM 1374 N N . ARG A 1 181 ? 27.172 -20.962 0.324 1.00 44.03 181 ARG A N 1
ATOM 1375 C CA . ARG A 1 181 ? 26.328 -19.791 0.123 1.00 44.03 181 ARG A CA 1
ATOM 1376 C C . ARG A 1 181 ? 26.285 -19.555 -1.380 1.00 44.03 181 ARG A C 1
ATOM 1378 O O . ARG A 1 181 ? 27.171 -18.907 -1.931 1.00 44.03 181 ARG A O 1
ATOM 1385 N N . LYS A 1 182 ? 25.244 -20.076 -2.030 1.00 44.62 182 LYS A N 1
ATOM 1386 C CA . LYS A 1 182 ? 24.753 -19.598 -3.323 1.00 44.62 182 LYS A CA 1
ATOM 1387 C C . LYS A 1 182 ? 24.380 -18.121 -3.147 1.00 44.62 182 LYS A C 1
ATOM 1389 O O . LYS A 1 182 ? 23.222 -17.791 -2.940 1.00 44.62 182 LYS A O 1
ATOM 1394 N N . ARG A 1 183 ? 25.374 -17.228 -3.116 1.00 46.53 183 ARG A N 1
ATOM 1395 C CA . ARG A 1 183 ? 25.169 -15.779 -3.168 1.00 46.53 183 ARG A CA 1
ATOM 1396 C C . ARG A 1 183 ? 24.701 -15.479 -4.586 1.00 46.53 183 ARG A C 1
ATOM 1398 O O . ARG A 1 183 ? 25.525 -15.291 -5.472 1.00 46.53 183 ARG A O 1
ATOM 1405 N N . GLN A 1 184 ? 23.389 -15.519 -4.803 1.00 49.97 184 GLN A N 1
ATOM 1406 C CA . GLN A 1 184 ? 22.794 -15.086 -6.059 1.00 49.97 184 GLN A CA 1
ATOM 1407 C C . GLN A 1 184 ? 23.155 -13.617 -6.301 1.00 49.97 184 GLN A C 1
ATOM 1409 O O . GLN A 1 184 ? 22.994 -12.748 -5.441 1.00 49.97 184 GLN A O 1
ATOM 1414 N N . VAL A 1 185 ? 23.726 -13.367 -7.476 1.00 50.81 185 VAL A N 1
ATOM 1415 C CA . VAL A 1 185 ? 24.297 -12.091 -7.902 1.00 50.81 185 VAL A CA 1
ATOM 1416 C C . VAL A 1 185 ? 23.175 -11.194 -8.435 1.00 50.81 185 VAL A C 1
ATOM 1418 O O . VAL A 1 185 ? 23.154 -10.818 -9.595 1.00 50.81 185 VAL A O 1
ATOM 1421 N N . TYR A 1 186 ? 22.273 -10.737 -7.560 1.00 53.28 186 TYR A N 1
ATOM 1422 C CA . TYR A 1 186 ? 21.423 -9.552 -7.830 1.00 53.28 186 TYR A CA 1
ATOM 1423 C C . TYR A 1 186 ? 22.221 -8.239 -7.772 1.00 53.28 186 TYR A C 1
ATOM 1425 O O . TYR A 1 186 ? 21.708 -7.184 -7.409 1.00 53.28 186 TYR A O 1
ATOM 1433 N N . ARG A 1 187 ? 23.527 -8.318 -8.039 1.00 58.91 187 ARG A N 1
ATOM 1434 C CA . ARG A 1 187 ? 24.504 -7.253 -7.808 1.00 58.91 187 ARG A CA 1
ATOM 1435 C C . ARG A 1 187 ? 25.303 -6.888 -9.049 1.00 58.91 187 ARG A C 1
ATOM 1437 O O . ARG A 1 187 ? 26.181 -6.039 -8.931 1.00 58.91 187 ARG A O 1
ATOM 1444 N N . SER A 1 188 ? 25.030 -7.496 -10.209 1.00 73.75 188 SER A N 1
ATOM 1445 C CA . SER A 1 188 ? 25.591 -6.928 -11.432 1.00 73.75 188 SER A CA 1
ATOM 1446 C C . SER A 1 188 ? 24.982 -5.543 -11.619 1.00 73.75 188 SER A C 1
ATOM 1448 O O . SER A 1 188 ? 23.759 -5.385 -11.621 1.00 73.75 188 SER A O 1
ATOM 1450 N N . ARG A 1 189 ? 25.847 -4.537 -11.728 1.00 76.94 189 ARG A N 1
ATOM 1451 C CA . ARG A 1 189 ? 25.458 -3.156 -12.009 1.00 76.94 189 ARG A CA 1
ATOM 1452 C C . ARG A 1 189 ? 24.569 -3.095 -13.254 1.00 76.94 189 ARG A C 1
ATOM 1454 O O . ARG A 1 189 ? 23.567 -2.392 -13.235 1.00 76.94 189 ARG A O 1
ATOM 1461 N N . ASP A 1 190 ? 24.867 -3.908 -14.264 1.00 80.75 190 ASP A N 1
ATOM 1462 C CA . ASP A 1 190 ? 24.113 -3.970 -15.519 1.00 80.75 190 ASP A CA 1
ATOM 1463 C C . ASP A 1 190 ? 22.665 -4.421 -15.308 1.00 80.75 190 ASP A C 1
ATOM 1465 O O . ASP A 1 190 ? 21.746 -3.857 -15.896 1.00 80.75 190 ASP A O 1
ATOM 1469 N N . PHE A 1 191 ? 22.439 -5.382 -14.405 1.00 82.00 191 PHE A N 1
ATOM 1470 C CA . PHE A 1 191 ? 21.090 -5.823 -14.044 1.00 82.00 191 PHE A CA 1
ATOM 1471 C C . PHE A 1 191 ? 20.296 -4.686 -13.392 1.00 82.00 191 PHE A C 1
ATOM 1473 O O . PHE A 1 191 ? 19.166 -4.416 -13.787 1.00 82.00 191 PHE A O 1
ATOM 1480 N N . LEU A 1 192 ? 20.894 -3.980 -12.425 1.00 83.38 192 LEU A N 1
ATOM 1481 C CA . LEU A 1 192 ? 20.240 -2.843 -11.767 1.00 83.38 192 LEU A CA 1
ATOM 1482 C C . LEU A 1 192 ? 19.951 -1.708 -12.754 1.00 83.38 192 LEU A C 1
ATOM 1484 O O . LEU A 1 192 ? 18.866 -1.134 -12.712 1.00 83.38 192 LEU A O 1
ATOM 1488 N N . MET A 1 193 ? 20.881 -1.426 -13.669 1.00 83.81 193 MET A N 1
ATOM 1489 C CA . MET A 1 193 ? 20.689 -0.438 -14.731 1.00 83.81 193 MET A CA 1
ATOM 1490 C C . MET A 1 193 ? 19.581 -0.849 -15.703 1.00 83.81 193 MET A C 1
ATOM 1492 O O . MET A 1 193 ? 18.814 0.006 -16.134 1.00 83.81 193 MET A O 1
ATOM 1496 N N . SER A 1 194 ? 19.441 -2.142 -15.999 1.00 86.00 194 SER A N 1
ATOM 1497 C CA . SER A 1 194 ? 18.338 -2.657 -16.812 1.00 86.00 194 SER A CA 1
ATOM 1498 C C . SER A 1 194 ? 16.985 -2.495 -16.107 1.00 86.00 194 SER A C 1
ATOM 1500 O O . SER A 1 194 ? 16.055 -1.970 -16.717 1.00 86.00 194 SER A O 1
ATOM 1502 N N . VAL A 1 195 ? 16.887 -2.821 -14.807 1.00 87.00 195 VAL A N 1
ATOM 1503 C CA . VAL A 1 195 ? 15.676 -2.539 -14.005 1.00 87.00 195 VAL A CA 1
ATOM 1504 C C . VAL A 1 195 ? 15.363 -1.042 -14.002 1.00 87.00 195 VAL A C 1
ATOM 1506 O O . VAL A 1 195 ? 14.210 -0.643 -14.146 1.00 87.00 195 VAL A O 1
ATOM 1509 N N . MET A 1 196 ? 16.379 -0.201 -13.796 1.00 87.38 196 MET A N 1
ATOM 1510 C CA . MET A 1 196 ? 16.209 1.249 -13.788 1.00 87.38 196 MET A CA 1
ATOM 1511 C C . MET A 1 196 ? 15.724 1.766 -15.138 1.00 87.38 196 MET A C 1
ATOM 1513 O O . MET A 1 196 ? 14.820 2.589 -15.155 1.00 87.38 196 MET A O 1
ATOM 1517 N N . GLY A 1 197 ? 16.286 1.278 -16.246 1.00 88.00 197 GLY A N 1
ATOM 1518 C CA . GLY A 1 197 ? 15.859 1.645 -17.594 1.00 88.00 197 GLY A CA 1
ATOM 1519 C C . GLY A 1 197 ? 14.403 1.269 -17.864 1.00 88.00 197 GLY A C 1
ATOM 1520 O O . GLY A 1 197 ? 13.654 2.086 -18.392 1.00 88.00 197 GLY A O 1
ATOM 1521 N N . GLU A 1 198 ? 13.978 0.081 -17.430 1.00 89.31 198 GLU A N 1
ATOM 1522 C CA . GLU A 1 198 ? 12.583 -0.365 -17.527 1.00 89.31 198 GLU A CA 1
ATOM 1523 C C . GLU A 1 198 ? 11.637 0.539 -16.720 1.00 89.31 198 GLU A C 1
ATOM 1525 O O . GLU A 1 198 ? 10.637 1.037 -17.240 1.00 89.31 198 GLU A O 1
ATOM 1530 N N . LEU A 1 199 ? 11.963 0.800 -15.449 1.00 89.94 199 LEU A N 1
ATOM 1531 C CA . LEU A 1 199 ? 11.145 1.668 -14.598 1.00 89.94 199 LEU A CA 1
ATOM 1532 C C . LEU A 1 199 ? 11.135 3.116 -15.103 1.00 89.94 199 LEU A C 1
ATOM 1534 O O . LEU A 1 199 ? 10.091 3.760 -15.054 1.00 89.94 199 LEU A O 1
ATOM 1538 N N . GLN A 1 200 ? 12.255 3.604 -15.639 1.00 89.19 200 GLN A N 1
ATOM 1539 C CA . GLN A 1 200 ? 12.344 4.921 -16.264 1.00 89.19 200 GLN A CA 1
ATOM 1540 C C . GLN A 1 200 ? 11.481 4.998 -17.520 1.00 89.19 200 GLN A C 1
ATOM 1542 O O . GLN A 1 200 ? 10.733 5.956 -17.665 1.00 89.19 200 GLN A O 1
ATOM 1547 N N . SER A 1 201 ? 11.505 3.976 -18.378 1.00 88.94 201 SER A N 1
ATOM 1548 C CA . SER A 1 201 ? 10.640 3.920 -19.560 1.00 88.94 201 SER A CA 1
ATOM 1549 C C . SER A 1 201 ? 9.159 3.979 -19.178 1.00 88.94 201 SER A C 1
ATOM 1551 O O . SER A 1 201 ? 8.380 4.708 -19.795 1.00 88.94 201 SER A O 1
ATOM 1553 N N . MET A 1 202 ? 8.776 3.273 -18.111 1.00 89.38 202 MET A N 1
ATOM 1554 C CA . MET A 1 202 ? 7.429 3.347 -17.549 1.00 89.38 202 MET A CA 1
ATOM 1555 C C . MET A 1 202 ? 7.108 4.745 -16.995 1.00 89.38 202 MET A C 1
ATOM 1557 O O . MET A 1 202 ? 6.026 5.270 -17.261 1.00 89.38 202 MET A O 1
ATOM 1561 N N . TRP A 1 203 ? 8.039 5.398 -16.294 1.00 88.50 203 TRP A N 1
ATOM 1562 C CA . TRP A 1 203 ? 7.851 6.777 -15.828 1.00 88.50 203 TRP A CA 1
ATOM 1563 C C . TRP A 1 203 ? 7.754 7.791 -16.961 1.00 88.50 203 TRP A C 1
ATOM 1565 O O . TRP A 1 203 ? 6.960 8.719 -16.861 1.00 88.50 203 TRP A O 1
ATOM 1575 N N . ASP A 1 204 ? 8.515 7.629 -18.036 1.00 87.44 204 ASP A N 1
ATOM 1576 C CA . ASP A 1 204 ? 8.468 8.540 -19.179 1.00 87.44 204 ASP A CA 1
ATOM 1577 C C . ASP A 1 204 ? 7.133 8.406 -19.925 1.00 87.44 204 ASP A C 1
ATOM 1579 O O . ASP A 1 204 ? 6.565 9.399 -20.381 1.00 87.44 204 ASP A O 1
ATOM 1583 N N . LYS A 1 205 ? 6.596 7.182 -20.003 1.00 88.31 205 LYS A N 1
ATOM 1584 C CA . LYS A 1 205 ? 5.318 6.893 -20.659 1.00 88.31 205 LYS A CA 1
ATOM 1585 C C . LYS A 1 205 ? 4.106 7.332 -19.833 1.00 88.31 205 LYS A C 1
ATOM 1587 O O . LYS A 1 205 ? 3.183 7.929 -20.380 1.00 88.31 205 LYS A O 1
ATOM 1592 N N . ASP A 1 206 ? 4.111 7.042 -18.533 1.00 86.25 206 ASP A N 1
ATOM 1593 C CA . ASP A 1 206 ? 2.947 7.191 -17.648 1.00 86.25 206 ASP A CA 1
ATOM 1594 C C . ASP A 1 206 ? 3.163 8.246 -16.540 1.00 86.25 206 ASP A C 1
ATOM 1596 O O . ASP A 1 206 ? 2.425 8.307 -15.551 1.00 86.25 206 ASP A O 1
ATOM 1600 N N . GLY A 1 207 ? 4.172 9.110 -16.689 1.00 83.88 207 GLY A N 1
ATOM 1601 C CA . GLY A 1 207 ? 4.656 10.023 -15.650 1.00 83.88 207 GLY A CA 1
ATOM 1602 C C . GLY A 1 207 ? 3.600 10.960 -15.077 1.00 83.88 207 GLY A C 1
ATOM 1603 O O . GLY A 1 207 ? 3.566 11.174 -13.867 1.00 83.88 207 GLY A O 1
ATOM 1604 N N . GLU A 1 208 ? 2.672 11.460 -15.898 1.00 82.25 208 GLU A N 1
ATOM 1605 C CA . GLU A 1 208 ? 1.565 12.290 -15.408 1.00 82.25 208 GLU A CA 1
ATOM 1606 C C . GLU A 1 208 ? 0.666 11.498 -14.445 1.00 82.25 208 GLU A C 1
ATOM 1608 O O . GLU A 1 208 ? 0.380 11.959 -13.337 1.00 82.25 208 GLU A O 1
ATOM 1613 N N . ALA A 1 209 ? 0.274 10.276 -14.818 1.00 82.12 209 ALA A N 1
ATOM 1614 C CA . ALA A 1 209 ? -0.562 9.411 -13.988 1.00 82.12 209 ALA A CA 1
ATOM 1615 C C . ALA A 1 209 ? 0.155 8.987 -12.697 1.00 82.12 209 ALA A C 1
ATOM 1617 O O . ALA A 1 209 ? -0.462 8.912 -11.635 1.00 82.12 209 ALA A O 1
ATOM 1618 N N . LEU A 1 210 ? 1.465 8.758 -12.766 1.00 86.75 210 LEU A N 1
ATOM 1619 C CA . LEU A 1 210 ? 2.275 8.327 -11.626 1.00 86.75 210 LEU A CA 1
ATOM 1620 C C . LEU A 1 210 ? 2.654 9.470 -10.691 1.00 86.75 210 LEU A C 1
ATOM 1622 O O . LEU A 1 210 ? 2.735 9.277 -9.476 1.00 86.75 210 LEU A O 1
ATOM 1626 N N . SER A 1 211 ? 2.825 10.680 -11.223 1.00 84.56 211 SER A N 1
ATOM 1627 C CA . SER A 1 211 ? 3.038 11.886 -10.419 1.00 84.56 211 SER A CA 1
ATOM 1628 C C . SER A 1 211 ? 1.865 12.131 -9.468 1.00 84.56 211 SER A C 1
ATOM 1630 O O . SER A 1 211 ? 2.065 12.590 -8.343 1.00 84.56 211 SER A O 1
ATOM 1632 N N . ARG A 1 212 ? 0.665 11.708 -9.883 1.00 84.12 212 ARG A N 1
ATOM 1633 C CA . ARG A 1 212 ? -0.585 11.733 -9.123 1.00 84.12 212 ARG A CA 1
ATOM 1634 C C . ARG A 1 212 ? -0.719 10.599 -8.106 1.00 84.12 212 ARG A C 1
ATOM 1636 O O . ARG A 1 212 ? -1.730 10.516 -7.414 1.00 84.12 212 ARG A O 1
ATOM 1643 N N . CYS A 1 213 ? 0.249 9.702 -7.972 1.00 89.25 213 CYS A N 1
ATOM 1644 C CA . CYS A 1 213 ? 0.110 8.661 -6.969 1.00 89.25 213 CYS A CA 1
ATOM 1645 C C . CYS A 1 213 ? 0.332 9.204 -5.554 1.00 89.25 213 CYS A C 1
ATOM 1647 O O . CYS A 1 213 ? 1.304 9.913 -5.290 1.00 89.25 213 CYS A O 1
ATOM 1649 N N . SER A 1 214 ? -0.523 8.832 -4.601 1.00 89.25 214 SER A N 1
ATOM 1650 C CA . SER A 1 214 ? -0.344 9.248 -3.200 1.00 89.25 214 SER A CA 1
ATOM 1651 C C . SER A 1 214 ? 0.751 8.457 -2.491 1.00 89.25 214 SER A C 1
ATOM 1653 O O . SER A 1 214 ? 1.333 8.911 -1.509 1.00 89.25 214 SER A O 1
ATOM 1655 N N . THR A 1 215 ? 0.990 7.221 -2.921 1.00 92.56 215 THR A N 1
ATOM 1656 C CA . THR A 1 215 ? 1.909 6.295 -2.260 1.00 92.56 215 THR A CA 1
ATOM 1657 C C . THR A 1 215 ? 2.559 5.390 -3.292 1.00 92.56 215 THR A C 1
ATOM 1659 O O . THR A 1 215 ? 1.911 4.960 -4.248 1.00 92.56 215 THR A O 1
ATOM 1662 N N . PHE A 1 216 ? 3.837 5.094 -3.074 1.00 94.44 216 PHE A N 1
ATOM 1663 C CA . PHE A 1 216 ? 4.599 4.131 -3.851 1.00 94.44 216 PHE A CA 1
ATOM 1664 C C . PHE A 1 216 ? 4.974 2.963 -2.944 1.00 94.44 216 PHE A C 1
ATOM 1666 O O . PHE A 1 216 ? 5.708 3.146 -1.977 1.00 94.44 216 PHE A O 1
ATOM 1673 N N . TYR A 1 217 ? 4.468 1.765 -3.202 1.00 95.19 217 TYR A N 1
ATOM 1674 C CA . TYR A 1 217 ? 4.836 0.586 -2.426 1.00 95.19 217 TYR A CA 1
ATOM 1675 C C . TYR A 1 217 ? 5.977 -0.162 -3.097 1.00 95.19 217 TYR A C 1
ATOM 1677 O O . TYR A 1 217 ? 5.885 -0.520 -4.266 1.00 95.19 217 TYR A O 1
ATOM 1685 N N . TRP A 1 218 ? 7.029 -0.439 -2.330 1.00 95.00 218 TRP A N 1
ATOM 1686 C CA . TRP A 1 218 ? 8.063 -1.392 -2.712 1.00 95.00 218 TRP A CA 1
ATOM 1687 C C . TRP A 1 218 ? 7.860 -2.684 -1.930 1.00 95.00 218 TRP A C 1
ATOM 1689 O O . TRP A 1 218 ? 8.101 -2.724 -0.721 1.00 95.00 218 TRP A O 1
ATOM 1699 N N . ILE A 1 219 ? 7.405 -3.732 -2.604 1.00 93.50 219 ILE A N 1
ATOM 1700 C CA . ILE A 1 219 ? 7.138 -5.038 -2.014 1.00 93.50 219 ILE A CA 1
ATOM 1701 C C . ILE A 1 219 ? 8.373 -5.917 -2.195 1.00 93.50 219 ILE A C 1
ATOM 1703 O O . ILE A 1 219 ? 8.803 -6.178 -3.318 1.00 93.50 219 ILE A O 1
ATOM 1707 N N . THR A 1 220 ? 8.939 -6.382 -1.085 1.00 88.31 220 THR A N 1
ATOM 1708 C CA . THR A 1 220 ? 10.136 -7.230 -1.079 1.00 88.31 220 THR A CA 1
ATOM 1709 C C . THR A 1 220 ? 9.756 -8.646 -0.670 1.00 88.31 220 THR A C 1
ATOM 1711 O O . THR A 1 220 ? 9.198 -8.841 0.411 1.00 88.31 220 THR A O 1
ATOM 1714 N N . ARG A 1 221 ? 10.070 -9.631 -1.515 1.00 79.12 221 ARG A N 1
ATOM 1715 C CA . ARG A 1 221 ? 9.770 -11.045 -1.253 1.00 79.12 221 ARG A CA 1
ATOM 1716 C C . ARG A 1 221 ? 10.579 -11.637 -0.100 1.00 79.12 221 ARG A C 1
ATOM 1718 O O . ARG A 1 221 ? 10.024 -12.218 0.816 1.00 79.12 221 ARG A O 1
ATOM 1725 N N . ASP A 1 222 ? 11.889 -11.429 -0.124 1.00 67.00 222 ASP A N 1
ATOM 1726 C CA . ASP A 1 222 ? 12.815 -11.939 0.882 1.00 67.00 222 ASP A CA 1
ATOM 1727 C C . ASP A 1 222 ? 13.950 -10.923 1.049 1.00 67.00 222 ASP A C 1
ATOM 1729 O O . ASP A 1 222 ? 14.535 -10.481 0.061 1.00 67.00 222 ASP A O 1
ATOM 1733 N N . GLU A 1 223 ? 14.273 -10.530 2.286 1.00 59.91 223 GLU A N 1
ATOM 1734 C CA . GLU A 1 223 ? 15.296 -9.498 2.555 1.00 59.91 223 GLU A CA 1
ATOM 1735 C C . GLU A 1 223 ? 16.711 -9.906 2.090 1.00 59.91 223 GLU A C 1
ATOM 1737 O O . GLU A 1 223 ? 17.582 -9.046 1.969 1.00 59.91 223 GLU A O 1
ATOM 1742 N N . GLY A 1 224 ? 16.945 -11.200 1.835 1.00 63.09 224 GLY A N 1
ATOM 1743 C CA . GLY A 1 224 ? 18.248 -11.742 1.437 1.00 63.09 224 GLY A CA 1
ATOM 1744 C C . GLY A 1 224 ? 18.520 -11.746 -0.070 1.00 63.09 224 GLY A C 1
ATOM 1745 O O . GLY A 1 224 ? 19.639 -11.429 -0.469 1.00 63.09 224 GLY A O 1
ATOM 1746 N N . ASP A 1 225 ? 17.505 -12.059 -0.885 1.00 65.69 225 ASP A N 1
ATOM 1747 C CA . ASP A 1 225 ? 17.695 -12.450 -2.294 1.00 65.69 225 ASP A CA 1
ATOM 1748 C C . ASP A 1 225 ? 16.842 -11.639 -3.286 1.00 65.69 225 ASP A C 1
ATOM 1750 O O . ASP A 1 225 ? 16.929 -11.850 -4.490 1.00 65.69 225 ASP A O 1
ATOM 1754 N N . ALA A 1 226 ? 16.001 -10.713 -2.821 1.00 74.12 226 ALA A N 1
ATOM 1755 C CA . ALA A 1 226 ? 15.186 -9.884 -3.706 1.00 74.12 226 ALA A CA 1
ATOM 1756 C C . ALA A 1 226 ? 15.793 -8.493 -3.921 1.00 74.12 226 ALA A C 1
ATOM 1758 O O . ALA A 1 226 ? 16.456 -7.922 -3.049 1.00 74.12 226 ALA A O 1
ATOM 1759 N N . LEU A 1 227 ? 15.484 -7.903 -5.078 1.00 83.94 227 LEU A N 1
ATOM 1760 C CA . LEU A 1 227 ? 15.749 -6.496 -5.332 1.00 83.94 227 LEU A CA 1
ATOM 1761 C C . LEU A 1 227 ? 15.047 -5.635 -4.270 1.00 83.94 227 LEU A C 1
ATOM 1763 O O . LEU A 1 227 ? 13.826 -5.685 -4.104 1.00 83.94 227 LEU A O 1
ATOM 1767 N N . CYS A 1 228 ? 15.822 -4.825 -3.552 1.00 87.19 228 CYS A N 1
ATOM 1768 C CA . CYS A 1 228 ? 15.294 -3.934 -2.528 1.00 87.19 228 CYS A CA 1
ATOM 1769 C C . CYS A 1 228 ? 15.418 -2.468 -2.949 1.00 87.19 228 CYS A C 1
ATOM 1771 O O . CYS A 1 228 ? 16.366 -2.073 -3.631 1.00 87.19 228 CYS A O 1
ATOM 1773 N N . LEU A 1 229 ? 14.496 -1.636 -2.459 1.00 90.56 229 LEU A N 1
ATOM 1774 C CA . LEU A 1 229 ? 14.495 -0.193 -2.710 1.00 90.56 229 LEU A CA 1
ATOM 1775 C C . LEU A 1 229 ? 15.829 0.477 -2.339 1.00 90.56 229 LEU A C 1
ATOM 1777 O O . LEU A 1 229 ? 16.238 1.442 -2.977 1.00 90.56 229 LEU A O 1
ATOM 1781 N N . LYS A 1 230 ? 16.535 -0.035 -1.319 1.00 89.44 230 LYS A N 1
ATOM 1782 C CA . LYS A 1 230 ? 17.854 0.482 -0.929 1.00 89.44 230 LYS A CA 1
ATOM 1783 C C . LYS A 1 230 ? 18.876 0.323 -2.060 1.00 89.44 230 LYS A C 1
ATOM 1785 O O . LYS A 1 230 ? 19.609 1.269 -2.323 1.00 89.44 230 LYS A O 1
ATOM 1790 N N . SER A 1 231 ? 18.908 -0.830 -2.730 1.00 87.88 231 SER A N 1
ATOM 1791 C CA . SER A 1 231 ? 19.798 -1.059 -3.875 1.00 87.88 231 SER A CA 1
ATOM 1792 C C . SER A 1 231 ? 19.473 -0.116 -5.031 1.00 87.88 231 SER A C 1
ATOM 1794 O O . SER A 1 231 ? 20.387 0.470 -5.601 1.00 87.88 231 SER A O 1
ATOM 1796 N N . MET A 1 232 ? 18.185 0.105 -5.313 1.00 90.00 232 MET A N 1
ATOM 1797 C CA . MET A 1 232 ? 17.751 1.035 -6.364 1.00 90.00 232 MET A CA 1
ATOM 1798 C C . MET A 1 232 ? 18.145 2.481 -6.068 1.00 90.00 232 MET A C 1
ATOM 1800 O O . MET A 1 232 ? 18.640 3.170 -6.950 1.00 90.00 232 MET A O 1
ATOM 1804 N N . ARG A 1 233 ? 18.010 2.925 -4.812 1.00 91.50 233 ARG A N 1
ATOM 1805 C CA . ARG A 1 233 ? 18.463 4.257 -4.378 1.00 91.50 233 ARG A CA 1
ATOM 1806 C C . ARG A 1 233 ? 19.965 4.447 -4.550 1.00 91.50 233 ARG A C 1
ATOM 1808 O O . ARG A 1 233 ? 20.385 5.492 -5.028 1.00 91.50 233 ARG A O 1
ATOM 1815 N N . MET A 1 234 ? 20.765 3.450 -4.163 1.00 87.88 234 MET A N 1
ATOM 1816 C CA . MET A 1 234 ? 22.219 3.513 -4.351 1.00 87.88 234 MET A CA 1
ATOM 1817 C C . MET A 1 234 ? 22.582 3.545 -5.839 1.00 87.88 234 MET A C 1
ATOM 1819 O O . MET A 1 234 ? 23.449 4.313 -6.233 1.00 87.88 234 MET A O 1
ATOM 1823 N N . CYS A 1 235 ? 21.892 2.761 -6.672 1.00 86.31 235 CYS A N 1
ATOM 1824 C CA . CYS A 1 235 ? 22.109 2.761 -8.118 1.00 86.31 235 CYS A CA 1
ATOM 1825 C C . CYS A 1 235 ? 21.736 4.109 -8.757 1.00 86.31 235 CYS A C 1
ATOM 1827 O O . CYS A 1 235 ? 22.513 4.645 -9.538 1.00 86.31 235 CYS A O 1
ATOM 1829 N N . GLU A 1 236 ? 20.598 4.698 -8.375 1.00 88.44 236 GLU A N 1
ATOM 1830 C CA . GLU A 1 236 ? 20.192 6.037 -8.820 1.00 88.44 236 GLU A CA 1
ATOM 1831 C C . GLU A 1 236 ? 21.199 7.111 -8.401 1.00 88.44 236 GLU A C 1
ATOM 1833 O O . GLU A 1 236 ? 21.520 7.997 -9.190 1.00 88.44 236 GLU A O 1
ATOM 1838 N N . GLN A 1 237 ? 21.723 7.025 -7.177 1.00 87.50 237 GLN A N 1
ATOM 1839 C CA . GLN A 1 237 ? 22.739 7.951 -6.695 1.00 87.50 237 GLN A CA 1
ATOM 1840 C C . GLN A 1 237 ? 24.045 7.831 -7.493 1.00 87.50 237 GLN A C 1
A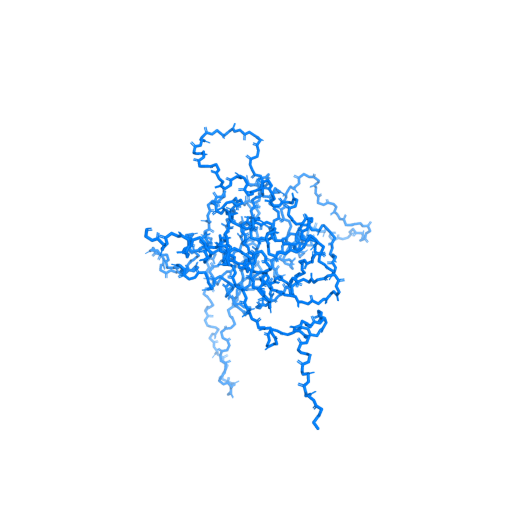TOM 1842 O O . GLN A 1 237 ? 24.545 8.845 -7.968 1.00 87.50 237 GLN A O 1
ATOM 1847 N N . HIS A 1 238 ? 24.559 6.615 -7.698 1.00 84.81 238 HIS A N 1
ATOM 1848 C CA . HIS A 1 238 ? 25.778 6.403 -8.482 1.00 84.81 238 HIS A CA 1
ATOM 1849 C C . HIS A 1 238 ? 25.619 6.825 -9.940 1.00 84.81 238 HIS A C 1
ATOM 1851 O O . HIS A 1 238 ? 26.509 7.465 -10.488 1.00 84.81 238 HIS A O 1
ATOM 1857 N N . ALA A 1 239 ? 24.467 6.540 -10.555 1.00 82.56 239 ALA A N 1
ATOM 1858 C CA . ALA A 1 239 ? 24.188 7.013 -11.904 1.00 82.56 239 ALA A CA 1
ATOM 1859 C C . ALA A 1 239 ? 24.289 8.544 -11.981 1.00 82.56 239 ALA A C 1
ATOM 1861 O O . ALA A 1 239 ? 24.869 9.057 -12.925 1.00 82.56 239 ALA A O 1
ATOM 1862 N N . ARG A 1 240 ? 23.796 9.281 -10.974 1.00 81.69 240 ARG A N 1
ATOM 1863 C CA . ARG A 1 240 ? 23.925 10.749 -10.917 1.00 81.69 240 ARG A CA 1
ATOM 1864 C C . ARG A 1 240 ? 25.365 11.226 -10.717 1.00 81.69 240 ARG A C 1
ATOM 1866 O O . ARG A 1 240 ? 25.714 12.270 -11.256 1.00 81.69 240 ARG A O 1
ATOM 1873 N N . GLU A 1 241 ? 26.168 10.499 -9.943 1.00 82.38 241 GLU A N 1
ATOM 1874 C CA . GLU A 1 241 ? 27.580 10.821 -9.695 1.00 82.38 241 GLU A CA 1
ATOM 1875 C C . GLU A 1 241 ? 28.432 10.642 -10.965 1.00 82.38 241 GLU A C 1
ATOM 1877 O O . GLU A 1 241 ? 29.228 11.521 -11.280 1.00 82.38 241 GLU A O 1
ATOM 1882 N N . ASP A 1 242 ? 28.198 9.581 -11.744 1.00 76.31 242 ASP A N 1
ATOM 1883 C CA . ASP A 1 242 ? 28.949 9.289 -12.978 1.00 76.31 242 ASP A CA 1
ATOM 1884 C C . ASP A 1 242 ? 28.695 10.301 -14.117 1.00 76.31 242 ASP A C 1
ATOM 1886 O O . ASP A 1 242 ? 29.500 10.417 -15.039 1.00 76.31 242 ASP A O 1
ATOM 1890 N N . PHE A 1 243 ? 27.590 11.057 -14.068 1.00 66.00 243 PHE A N 1
ATOM 1891 C CA . PHE A 1 243 ? 27.292 12.129 -15.031 1.00 66.00 243 PHE A CA 1
ATOM 1892 C C . PHE A 1 243 ? 27.939 13.480 -14.678 1.00 66.00 243 PHE A C 1
ATOM 1894 O O . PHE A 1 243 ? 27.765 14.446 -15.426 1.00 66.00 243 PHE A O 1
ATOM 1901 N N . LEU A 1 244 ? 28.674 13.586 -13.565 1.00 69.38 244 LEU A N 1
ATOM 1902 C CA . LEU A 1 244 ? 29.419 14.800 -13.239 1.00 69.38 244 LEU A CA 1
ATOM 1903 C C . LEU A 1 244 ? 30.774 14.783 -13.968 1.00 69.38 244 LEU A C 1
ATOM 1905 O O . LEU A 1 244 ? 31.589 13.903 -13.699 1.00 69.38 244 LEU A O 1
ATOM 1909 N N . PRO A 1 245 ? 31.049 15.734 -14.881 1.00 62.25 245 PRO A N 1
ATOM 1910 C CA . PRO A 1 245 ? 32.332 15.785 -15.572 1.00 62.25 245 PRO A CA 1
ATOM 1911 C C . PRO A 1 245 ? 33.481 15.978 -14.571 1.00 62.25 245 PRO A C 1
ATOM 1913 O O . PRO A 1 245 ? 33.432 16.875 -13.722 1.00 62.25 245 PRO A O 1
ATOM 1916 N N . GLU A 1 246 ? 34.523 15.147 -14.687 1.00 63.41 246 GLU A N 1
ATOM 1917 C CA . GLU A 1 246 ? 35.749 15.263 -13.892 1.00 63.41 246 GLU A CA 1
ATOM 1918 C C . GLU A 1 246 ? 36.338 16.676 -14.046 1.00 63.41 246 GLU A C 1
ATOM 1920 O O . GLU A 1 246 ? 36.738 17.085 -15.135 1.00 63.41 246 GLU A O 1
ATOM 1925 N N . GLY A 1 247 ? 36.382 17.439 -12.949 1.00 64.00 247 GLY A N 1
ATOM 1926 C CA . GLY A 1 247 ? 37.075 18.732 -12.893 1.00 64.00 247 GLY A CA 1
ATOM 1927 C C . GLY A 1 247 ? 36.216 19.966 -12.608 1.00 64.00 247 GLY A C 1
ATOM 1928 O O . GLY A 1 247 ? 36.776 21.057 -12.514 1.00 64.00 247 GLY A O 1
ATOM 1929 N N . VAL A 1 248 ? 34.897 19.842 -12.414 1.00 61.16 248 VAL A N 1
ATOM 1930 C CA . VAL A 1 248 ? 34.076 20.976 -11.946 1.00 61.16 248 VAL A CA 1
ATOM 1931 C C . VAL A 1 248 ? 34.029 20.984 -10.408 1.00 61.16 248 VAL A C 1
ATOM 1933 O O . VAL A 1 248 ? 33.564 20.009 -9.816 1.00 61.16 248 VAL A O 1
ATOM 1936 N N . PRO A 1 249 ? 34.494 22.052 -9.728 1.00 56.19 249 PRO A N 1
ATOM 1937 C CA . PRO A 1 249 ? 34.455 22.131 -8.272 1.00 56.19 249 PRO A CA 1
ATOM 1938 C C . PRO A 1 249 ? 33.019 21.994 -7.747 1.00 56.19 249 PRO A C 1
ATOM 1940 O O . PRO A 1 249 ? 32.112 22.712 -8.171 1.00 56.19 249 PRO A O 1
ATOM 1943 N N . THR A 1 250 ? 32.837 21.076 -6.797 1.00 56.69 250 THR A N 1
ATOM 1944 C CA . THR A 1 250 ? 31.605 20.731 -6.070 1.00 56.69 250 THR A CA 1
ATOM 1945 C C . THR A 1 250 ? 31.044 21.902 -5.262 1.00 56.69 250 THR A C 1
ATOM 1947 O O . THR A 1 250 ? 31.124 21.933 -4.035 1.00 56.69 250 THR A O 1
ATOM 1950 N N . ALA A 1 251 ? 30.457 22.879 -5.945 1.00 50.59 251 ALA A N 1
ATOM 1951 C CA . ALA A 1 251 ? 29.763 23.996 -5.317 1.00 50.59 251 ALA A CA 1
ATOM 1952 C C . ALA A 1 251 ? 28.399 24.259 -5.967 1.00 50.59 251 ALA A C 1
ATOM 1954 O O . ALA A 1 251 ? 28.027 25.407 -6.169 1.00 50.59 251 ALA A O 1
ATOM 1955 N N . SER A 1 252 ? 27.657 23.206 -6.322 1.00 53.50 252 SER A N 1
ATOM 1956 C CA . SER A 1 252 ? 26.183 23.165 -6.307 1.00 53.50 252 SER A CA 1
ATOM 1957 C C . SER A 1 252 ? 25.691 21.820 -6.847 1.00 53.50 252 SER A C 1
ATOM 1959 O O . SER A 1 252 ? 26.265 21.318 -7.814 1.00 53.50 252 SER A O 1
ATOM 1961 N N . PRO A 1 253 ? 24.637 21.219 -6.265 1.00 52.03 253 PRO A N 1
ATOM 1962 C CA . PRO A 1 253 ? 23.999 20.055 -6.863 1.00 52.03 253 PRO A CA 1
ATOM 1963 C C . PRO A 1 253 ? 23.473 20.446 -8.248 1.00 52.03 253 PRO A C 1
ATOM 1965 O O . PRO A 1 253 ? 22.691 21.390 -8.367 1.00 52.03 253 PRO A O 1
ATOM 1968 N N . VAL A 1 254 ? 23.920 19.741 -9.291 1.00 48.72 254 VAL A N 1
ATOM 1969 C CA . VAL A 1 254 ? 23.384 19.894 -10.648 1.00 48.72 254 VAL A CA 1
ATOM 1970 C C . VAL A 1 254 ? 21.880 19.658 -10.569 1.00 48.72 254 VAL A C 1
ATOM 1972 O O . VAL A 1 254 ? 21.423 18.567 -10.222 1.00 48.72 254 VAL A O 1
ATOM 1975 N N . ALA A 1 255 ? 21.109 20.714 -10.818 1.00 47.41 255 ALA A N 1
ATOM 1976 C CA . ALA A 1 255 ? 19.665 20.624 -10.875 1.00 47.41 255 ALA A CA 1
ATOM 1977 C C . ALA A 1 255 ? 19.305 19.680 -12.025 1.00 47.41 255 ALA A C 1
ATOM 1979 O O . ALA A 1 255 ? 19.644 19.941 -13.180 1.00 47.41 255 ALA A O 1
ATOM 1980 N N . ILE A 1 256 ? 18.634 18.574 -11.698 1.00 52.00 256 ILE A N 1
ATOM 1981 C CA . ILE A 1 256 ? 17.954 17.732 -12.686 1.00 52.00 256 ILE A CA 1
ATOM 1982 C C . ILE A 1 256 ? 17.117 18.686 -13.551 1.00 52.00 256 ILE A C 1
ATOM 1984 O O . ILE A 1 256 ? 16.422 19.530 -12.973 1.00 52.00 256 ILE A O 1
ATOM 1988 N N . PRO A 1 257 ? 17.196 18.623 -14.895 1.00 46.28 257 PRO A N 1
ATOM 1989 C CA . PRO A 1 257 ? 16.447 19.531 -15.752 1.00 46.28 257 PRO A CA 1
ATOM 1990 C C . PRO A 1 257 ? 14.980 19.533 -15.318 1.00 46.28 257 PRO A C 1
ATOM 1992 O O . PRO A 1 257 ? 14.351 18.478 -15.223 1.00 46.28 257 PRO A O 1
ATOM 1995 N N . ALA A 1 258 ? 14.465 20.727 -15.019 1.00 42.50 258 ALA A N 1
ATOM 1996 C CA . ALA A 1 258 ? 13.200 20.986 -14.328 1.00 42.50 258 ALA A CA 1
ATOM 1997 C C . ALA A 1 258 ? 11.923 20.556 -15.095 1.00 42.50 258 ALA A C 1
ATOM 1999 O O . ALA A 1 258 ? 10.836 21.041 -14.802 1.00 42.50 258 ALA A O 1
ATOM 2000 N N . GLY A 1 259 ? 12.045 19.651 -16.069 1.00 45.75 259 GLY A N 1
ATOM 2001 C CA . GLY A 1 259 ? 10.950 19.042 -16.827 1.00 45.75 259 GLY A CA 1
ATOM 2002 C C . GLY A 1 259 ? 10.928 17.509 -16.795 1.00 45.75 259 GLY A C 1
ATOM 2003 O O . GLY A 1 259 ? 10.027 16.915 -17.378 1.00 45.75 259 GLY A O 1
ATOM 2004 N N . SER A 1 260 ? 11.880 16.845 -16.126 1.00 53.12 260 SER A N 1
ATOM 2005 C CA . SER A 1 260 ? 11.805 15.396 -15.914 1.00 53.12 260 SER A CA 1
ATOM 2006 C C . SER A 1 260 ? 10.865 15.105 -14.744 1.00 53.12 260 SER A C 1
ATOM 2008 O O . SER A 1 260 ? 11.236 15.224 -13.578 1.00 53.12 260 SER A O 1
ATOM 2010 N N . HIS A 1 261 ? 9.628 14.717 -15.050 1.00 55.84 261 HIS A N 1
ATOM 2011 C CA . HIS A 1 261 ? 8.644 14.226 -14.076 1.00 55.84 261 HIS A CA 1
ATOM 2012 C C . HIS A 1 261 ? 8.985 12.821 -13.529 1.00 55.84 261 HIS A C 1
ATOM 2014 O O . HIS A 1 261 ? 8.108 12.134 -13.001 1.00 55.84 261 HIS A O 1
ATOM 2020 N N . ALA A 1 262 ? 10.240 12.376 -13.656 1.00 67.81 262 ALA A N 1
ATOM 2021 C CA . ALA A 1 262 ? 10.666 11.049 -13.245 1.00 67.81 262 ALA A CA 1
ATOM 2022 C C . ALA A 1 262 ? 10.518 10.867 -11.729 1.00 67.81 262 ALA A C 1
ATOM 2024 O O . ALA A 1 262 ? 10.989 11.668 -10.916 1.00 67.81 262 ALA A O 1
ATOM 2025 N N . VAL A 1 263 ? 9.854 9.780 -11.341 1.00 81.50 263 VAL A N 1
ATOM 2026 C CA . VAL A 1 263 ? 9.719 9.383 -9.943 1.00 81.50 263 VAL A CA 1
ATOM 2027 C C . VAL A 1 263 ? 11.088 8.949 -9.426 1.00 81.50 263 VAL A C 1
ATOM 2029 O O . VAL A 1 263 ? 11.608 7.913 -9.817 1.00 81.50 263 VAL A O 1
ATOM 2032 N N . SER A 1 264 ? 11.675 9.715 -8.509 1.00 89.12 264 SER A N 1
ATOM 2033 C CA . SER A 1 264 ? 12.939 9.323 -7.878 1.00 89.12 264 SER A CA 1
ATOM 2034 C C . SER A 1 264 ? 12.726 8.200 -6.857 1.00 89.12 264 SER A C 1
ATOM 2036 O O . SER A 1 264 ? 11.728 8.180 -6.126 1.00 89.12 264 SER A O 1
ATOM 2038 N N . PHE A 1 265 ? 13.692 7.290 -6.696 1.00 90.44 265 PHE A N 1
ATOM 2039 C CA . PHE A 1 265 ? 13.649 6.314 -5.600 1.00 90.44 265 PHE A CA 1
ATOM 2040 C C . PHE A 1 265 ? 13.859 6.976 -4.232 1.00 90.44 265 PHE A C 1
ATOM 2042 O O . PHE A 1 265 ? 13.515 6.393 -3.196 1.00 90.44 265 PHE A O 1
ATOM 2049 N N . ALA A 1 266 ? 14.379 8.205 -4.206 1.00 88.50 266 ALA A N 1
ATOM 2050 C CA . ALA A 1 266 ? 14.447 9.050 -3.018 1.00 88.50 266 ALA A CA 1
ATOM 2051 C C . ALA A 1 266 ? 13.103 9.715 -2.649 1.00 88.50 266 ALA A C 1
ATOM 2053 O O . ALA A 1 266 ? 13.029 10.375 -1.610 1.00 88.50 266 ALA A O 1
ATOM 2054 N N . ASP A 1 267 ? 12.042 9.539 -3.449 1.00 88.69 267 ASP A N 1
ATOM 2055 C CA . ASP A 1 267 ? 10.719 10.094 -3.153 1.00 88.69 267 ASP A CA 1
ATOM 2056 C C . ASP A 1 267 ? 10.209 9.610 -1.778 1.00 88.69 267 ASP A C 1
ATOM 2058 O O . ASP A 1 267 ? 10.329 8.442 -1.389 1.00 88.69 267 ASP A O 1
ATOM 2062 N N . ARG A 1 268 ? 9.643 10.532 -0.998 1.00 85.69 268 ARG A N 1
ATOM 2063 C CA . ARG A 1 268 ? 9.159 10.258 0.361 1.00 85.69 268 ARG A CA 1
ATOM 2064 C C . ARG A 1 268 ? 7.895 9.399 0.378 1.00 85.69 268 ARG A C 1
ATOM 2066 O O . ARG A 1 268 ? 7.600 8.787 1.402 1.00 85.69 268 ARG A O 1
ATOM 2073 N N . ARG A 1 269 ? 7.174 9.317 -0.743 1.00 89.56 269 ARG A N 1
ATOM 2074 C CA . ARG A 1 269 ? 5.982 8.474 -0.919 1.00 89.56 269 ARG A CA 1
ATOM 2075 C C . ARG A 1 269 ? 6.304 6.981 -0.909 1.00 89.56 269 ARG A C 1
ATOM 2077 O O . ARG A 1 269 ? 5.382 6.175 -0.768 1.00 89.56 269 ARG A O 1
ATOM 2084 N N . TRP A 1 270 ? 7.580 6.602 -1.022 1.00 91.69 270 TRP A N 1
ATOM 2085 C CA . TRP A 1 270 ? 8.005 5.208 -0.959 1.00 91.69 270 TRP A CA 1
ATOM 2086 C C . TRP A 1 270 ? 7.776 4.574 0.420 1.00 91.69 270 TRP A C 1
ATOM 2088 O O . TRP A 1 270 ? 8.357 4.963 1.436 1.00 91.69 270 TRP A O 1
ATOM 2098 N N . THR A 1 271 ? 6.984 3.508 0.431 1.00 91.38 271 THR A N 1
ATOM 2099 C CA . THR A 1 271 ? 6.724 2.642 1.577 1.00 91.38 271 THR A CA 1
ATOM 2100 C C . THR A 1 271 ? 7.168 1.226 1.243 1.00 91.38 271 THR A C 1
ATOM 2102 O O . THR A 1 271 ? 6.653 0.595 0.329 1.00 91.38 271 THR A O 1
ATOM 2105 N N . VAL A 1 272 ? 8.139 0.711 1.995 1.00 92.31 272 VAL A N 1
ATOM 2106 C CA . VAL A 1 272 ? 8.614 -0.667 1.832 1.00 92.31 272 VAL A CA 1
ATOM 2107 C C . VAL A 1 272 ? 7.723 -1.609 2.633 1.00 92.31 272 VAL A C 1
ATOM 2109 O O . VAL A 1 272 ? 7.517 -1.384 3.827 1.00 92.31 272 VAL A O 1
ATOM 2112 N N . LEU A 1 273 ? 7.230 -2.666 1.992 1.00 92.00 273 LEU A N 1
ATOM 2113 C CA . LEU A 1 273 ? 6.438 -3.728 2.605 1.00 92.00 273 LEU A CA 1
ATOM 2114 C C . LEU A 1 273 ? 7.081 -5.091 2.316 1.00 92.00 273 LEU A C 1
ATOM 2116 O O . LEU A 1 273 ? 7.540 -5.323 1.201 1.00 92.00 273 LEU A O 1
ATOM 2120 N N . PRO A 1 274 ? 7.126 -6.020 3.279 1.00 89.94 274 PRO A N 1
ATOM 2121 C CA . PRO A 1 274 ? 7.470 -7.400 2.969 1.00 89.94 274 PRO A CA 1
ATOM 2122 C C . PRO A 1 274 ? 6.279 -8.085 2.291 1.00 89.94 274 PRO A C 1
ATOM 2124 O O . PRO A 1 274 ? 5.133 -7.811 2.640 1.00 89.94 274 PRO A O 1
ATOM 2127 N N . ASP A 1 275 ? 6.513 -9.033 1.393 1.00 88.81 275 ASP A N 1
ATOM 2128 C CA . ASP A 1 275 ? 5.424 -9.761 0.731 1.00 88.81 275 ASP A CA 1
ATOM 2129 C C . ASP A 1 275 ? 4.565 -10.592 1.707 1.00 88.81 275 ASP A C 1
ATOM 2131 O O . ASP A 1 275 ? 3.361 -10.754 1.508 1.00 88.81 275 ASP A O 1
ATOM 2135 N N . SER A 1 276 ? 5.159 -11.024 2.825 1.00 87.25 276 SER A N 1
ATOM 2136 C CA . SER A 1 276 ? 4.482 -11.700 3.935 1.00 87.25 276 SER A CA 1
ATOM 2137 C C . SER A 1 276 ? 3.333 -10.882 4.526 1.00 87.25 276 SER A C 1
ATOM 2139 O O . SER A 1 276 ? 2.454 -11.445 5.177 1.00 87.25 276 SER A O 1
ATOM 2141 N N . PHE A 1 277 ? 3.306 -9.570 4.276 1.00 87.75 277 PHE A N 1
ATOM 2142 C CA . PHE A 1 277 ? 2.180 -8.699 4.586 1.00 87.75 277 PHE A CA 1
ATOM 2143 C C . PHE A 1 277 ? 0.890 -9.119 3.859 1.00 87.75 277 PHE A C 1
ATOM 2145 O O . PHE A 1 277 ? -0.192 -9.096 4.446 1.00 87.75 277 PHE A O 1
ATOM 2152 N N . PHE A 1 278 ? 1.005 -9.567 2.610 1.00 86.62 278 PHE A N 1
ATOM 2153 C CA . PHE A 1 278 ? -0.128 -9.921 1.754 1.00 86.62 278 PHE A CA 1
ATOM 2154 C C . PHE A 1 278 ? -0.596 -11.371 1.930 1.00 86.62 278 PHE A C 1
ATOM 2156 O O . PHE A 1 278 ? -1.689 -11.726 1.500 1.00 86.62 278 PHE A O 1
ATOM 2163 N N . VAL A 1 279 ? 0.174 -12.207 2.636 1.00 78.19 279 VAL A N 1
ATOM 2164 C CA . VAL A 1 279 ? -0.190 -13.610 2.917 1.00 78.19 279 VAL A CA 1
ATOM 2165 C C . VAL A 1 279 ? -1.481 -13.708 3.744 1.00 78.19 279 VAL A C 1
ATOM 2167 O O . VAL A 1 279 ? -2.229 -14.675 3.626 1.00 78.19 279 VAL A O 1
ATOM 2170 N N . SER A 1 280 ? -1.793 -12.684 4.542 1.00 66.31 280 SER A N 1
ATOM 2171 C CA . SER A 1 280 ? -3.006 -12.622 5.368 1.00 66.31 280 SER A CA 1
ATOM 2172 C C . SER A 1 280 ? -4.318 -12.413 4.596 1.00 66.31 280 SER A C 1
ATOM 2174 O O . SER A 1 280 ? -5.377 -12.545 5.209 1.00 66.31 280 SER A O 1
ATOM 2176 N N . ALA A 1 281 ? -4.281 -12.088 3.298 1.00 62.03 281 ALA A N 1
ATOM 2177 C CA . ALA A 1 281 ? -5.477 -11.737 2.522 1.00 62.03 281 ALA A CA 1
ATOM 2178 C C . ALA A 1 281 ? -6.366 -12.943 2.139 1.00 62.03 281 ALA A C 1
ATOM 2180 O O . ALA A 1 281 ? -7.505 -12.749 1.731 1.00 62.03 281 ALA A O 1
ATOM 2181 N N . GLY A 1 282 ? -5.896 -14.183 2.321 1.00 61.00 282 GLY A N 1
ATOM 2182 C CA . GLY A 1 282 ? -6.726 -15.397 2.370 1.00 61.00 282 GLY A CA 1
ATOM 2183 C C . GLY A 1 282 ? -7.454 -15.844 1.089 1.00 61.00 282 GLY A C 1
ATOM 2184 O O . GLY A 1 282 ? -7.944 -16.968 1.077 1.00 61.00 282 GLY A O 1
ATOM 2185 N N . SER A 1 283 ? -7.529 -15.040 0.024 1.00 66.12 283 SER A N 1
ATOM 2186 C CA . SER A 1 283 ? -8.304 -15.386 -1.181 1.00 66.12 283 SER A CA 1
ATOM 2187 C C . SER A 1 283 ? -7.467 -15.982 -2.313 1.00 66.12 283 SER A C 1
ATOM 2189 O O . SER A 1 283 ? -7.945 -16.866 -3.024 1.00 66.12 283 SER A O 1
ATOM 2191 N N . ARG A 1 284 ? -6.221 -15.527 -2.499 1.00 86.12 284 ARG A N 1
ATOM 2192 C CA . ARG A 1 284 ? -5.393 -15.912 -3.650 1.00 86.12 284 ARG A CA 1
ATOM 2193 C C . ARG A 1 284 ? -3.900 -15.690 -3.366 1.00 86.12 284 ARG A C 1
ATOM 2195 O O . ARG A 1 284 ? -3.555 -14.710 -2.705 1.00 86.12 284 ARG A O 1
ATOM 2202 N N . PRO A 1 285 ? -2.993 -16.583 -3.806 1.00 89.44 285 PRO A N 1
ATOM 2203 C CA . PRO A 1 285 ? -1.562 -16.371 -3.620 1.00 89.44 285 PRO A CA 1
ATOM 2204 C C . PRO A 1 285 ? -1.082 -15.160 -4.429 1.00 89.44 285 PRO A C 1
ATOM 2206 O O . PRO A 1 285 ? -1.474 -14.980 -5.577 1.00 89.44 285 PRO A O 1
ATOM 2209 N N . LEU A 1 286 ? -0.165 -14.376 -3.855 1.00 90.81 286 LEU A N 1
ATOM 2210 C CA . LEU A 1 286 ? 0.462 -13.231 -4.534 1.00 90.81 286 LEU A CA 1
ATOM 2211 C C . LEU A 1 286 ? 1.274 -13.642 -5.777 1.00 90.81 286 LEU A C 1
ATOM 2213 O O . LEU A 1 286 ? 1.531 -12.830 -6.661 1.00 90.81 286 LEU A O 1
ATOM 2217 N N . TYR A 1 287 ? 1.694 -14.904 -5.845 1.00 91.38 287 TYR A N 1
ATOM 2218 C CA . TYR A 1 287 ? 2.534 -15.415 -6.917 1.00 91.38 287 TYR A CA 1
ATOM 2219 C C . TYR A 1 287 ? 1.897 -16.622 -7.585 1.00 91.38 287 TYR A C 1
ATOM 2221 O O . TYR A 1 287 ? 1.308 -17.476 -6.921 1.00 91.38 287 TYR A O 1
ATOM 2229 N N . THR A 1 288 ? 2.120 -16.729 -8.888 1.00 91.88 288 THR A N 1
ATOM 2230 C CA . THR A 1 288 ? 1.729 -17.869 -9.718 1.00 91.88 288 THR A CA 1
ATOM 2231 C C . THR A 1 288 ? 2.918 -18.325 -10.567 1.00 91.88 288 THR A C 1
ATOM 2233 O O . THR A 1 288 ? 4.017 -17.776 -10.454 1.00 91.88 288 THR A O 1
ATOM 2236 N N . ARG A 1 289 ? 2.729 -19.359 -11.388 1.00 90.75 289 ARG A N 1
ATOM 2237 C CA . ARG A 1 289 ? 3.694 -19.746 -12.420 1.00 90.75 289 ARG A CA 1
ATOM 2238 C C . ARG A 1 289 ? 3.248 -19.211 -13.771 1.00 90.75 289 ARG A C 1
ATOM 2240 O O . ARG A 1 289 ? 2.078 -19.343 -14.128 1.00 90.75 289 ARG A O 1
ATOM 2247 N N . ASP A 1 290 ? 4.187 -18.636 -14.506 1.00 88.06 290 ASP A N 1
ATOM 2248 C CA . ASP A 1 290 ? 3.980 -18.294 -15.903 1.00 88.06 290 ASP A CA 1
ATOM 2249 C C . ASP A 1 290 ? 3.687 -19.567 -16.706 1.00 88.06 290 ASP A C 1
ATOM 2251 O O . ASP A 1 290 ? 4.324 -20.605 -16.507 1.00 88.06 290 ASP A O 1
ATOM 2255 N N . LYS A 1 291 ? 2.698 -19.510 -17.601 1.00 89.88 291 LYS A N 1
ATOM 2256 C CA . LYS A 1 291 ? 2.263 -20.695 -18.355 1.00 89.88 291 LYS A CA 1
ATOM 2257 C C . LYS A 1 291 ? 3.319 -21.156 -19.359 1.00 89.88 291 LYS A C 1
ATOM 2259 O O . LYS A 1 291 ? 3.423 -22.356 -19.603 1.00 89.88 291 LYS A O 1
ATOM 2264 N N . THR A 1 292 ? 4.087 -20.219 -19.905 1.00 88.56 292 THR A N 1
ATOM 2265 C CA . THR A 1 292 ? 5.053 -20.447 -20.979 1.00 88.56 292 THR A CA 1
ATOM 2266 C C . THR A 1 292 ? 6.429 -20.762 -20.407 1.00 88.56 292 THR A C 1
ATOM 2268 O O . THR A 1 292 ? 7.019 -21.781 -20.749 1.00 88.56 292 THR A O 1
ATOM 2271 N N . THR A 1 293 ? 6.933 -19.923 -19.502 1.00 85.50 293 THR A N 1
ATOM 2272 C CA . THR A 1 293 ? 8.295 -20.040 -18.961 1.00 85.50 293 THR A CA 1
ATOM 2273 C C . THR A 1 293 ? 8.368 -20.902 -17.702 1.00 85.50 293 THR A C 1
ATOM 2275 O O . THR A 1 293 ? 9.462 -21.250 -17.263 1.00 85.50 293 THR A O 1
ATOM 2278 N N . GLN A 1 294 ? 7.224 -21.246 -17.089 1.00 85.44 294 GLN A N 1
ATOM 2279 C CA . GLN A 1 294 ? 7.123 -21.956 -15.800 1.00 85.44 294 GLN A CA 1
ATOM 2280 C C . GLN A 1 294 ? 7.796 -21.241 -14.617 1.00 85.44 294 GLN A C 1
ATOM 2282 O O . GLN A 1 294 ? 7.843 -21.785 -13.503 1.00 85.44 294 GLN A O 1
ATOM 2287 N N . GLN A 1 295 ? 8.280 -20.017 -14.829 1.00 84.12 295 GLN A N 1
ATOM 2288 C CA . GLN A 1 295 ? 8.889 -19.192 -13.802 1.00 84.12 295 GLN A CA 1
ATOM 2289 C C . GLN A 1 295 ? 7.834 -18.648 -12.841 1.00 84.12 295 GLN A C 1
ATOM 2291 O O . GLN A 1 295 ? 6.656 -18.519 -13.172 1.00 84.12 295 GLN A O 1
ATOM 2296 N N . ARG A 1 296 ? 8.253 -18.311 -11.620 1.00 85.44 296 ARG A N 1
ATOM 2297 C CA . ARG A 1 296 ? 7.362 -17.710 -10.626 1.00 85.44 296 ARG A CA 1
ATOM 2298 C C . ARG A 1 296 ? 7.226 -16.212 -10.889 1.00 85.44 296 ARG A C 1
ATOM 2300 O O . ARG A 1 296 ? 8.197 -15.483 -10.722 1.00 85.44 296 ARG A O 1
ATOM 2307 N N . ILE A 1 297 ? 6.014 -15.777 -11.206 1.00 89.69 297 ILE A N 1
ATOM 2308 C CA . ILE A 1 297 ? 5.656 -14.382 -11.493 1.00 89.69 297 ILE A CA 1
ATOM 2309 C C . ILE A 1 297 ? 4.654 -13.860 -10.461 1.00 89.69 297 ILE A C 1
ATOM 2311 O O . ILE A 1 297 ? 4.062 -14.640 -9.703 1.00 89.69 297 ILE A O 1
ATOM 2315 N N . VAL A 1 298 ? 4.460 -12.543 -10.412 1.00 92.19 298 VAL A N 1
ATOM 2316 C CA . VAL A 1 298 ? 3.413 -11.934 -9.586 1.00 92.19 298 VAL A CA 1
ATOM 2317 C C . VAL A 1 298 ? 2.068 -12.133 -10.278 1.00 92.19 298 VAL A C 1
ATOM 2319 O O . VAL A 1 298 ? 1.905 -11.806 -11.454 1.00 92.19 298 VAL A O 1
ATOM 2322 N N . ASP A 1 299 ? 1.106 -12.693 -9.546 1.00 92.94 299 ASP A N 1
ATOM 2323 C CA . ASP A 1 299 ? -0.249 -12.916 -10.043 1.00 92.94 299 ASP A CA 1
ATOM 2324 C C . ASP A 1 299 ? -1.039 -11.596 -9.998 1.00 92.94 299 ASP A C 1
ATOM 2326 O O . ASP A 1 299 ? -1.234 -11.053 -8.905 1.00 92.94 299 ASP A O 1
ATOM 2330 N N . PRO A 1 300 ? -1.526 -11.070 -11.141 1.00 93.19 300 PRO A N 1
ATOM 2331 C CA . PRO A 1 300 ? -2.219 -9.783 -11.177 1.00 93.19 300 PRO A CA 1
ATOM 2332 C C . PRO A 1 300 ? -3.442 -9.729 -10.262 1.00 93.19 300 PRO A C 1
ATOM 2334 O O . PRO A 1 300 ? -3.630 -8.753 -9.539 1.00 93.19 300 PRO A O 1
ATOM 2337 N N . GLN A 1 301 ? -4.250 -10.792 -10.253 1.00 93.38 301 GLN A N 1
ATOM 2338 C CA . GLN A 1 301 ? -5.460 -10.839 -9.436 1.00 93.38 301 GLN A CA 1
ATOM 2339 C C . GLN A 1 301 ? -5.131 -11.019 -7.953 1.00 93.38 301 GLN A C 1
ATOM 2341 O O . GLN A 1 301 ? -5.734 -10.361 -7.115 1.00 93.38 301 GLN A O 1
ATOM 2346 N N . GLY A 1 302 ? -4.161 -11.874 -7.618 1.00 93.38 302 GLY A N 1
ATOM 2347 C CA . GLY A 1 302 ? -3.695 -12.054 -6.247 1.00 93.38 302 GLY A CA 1
ATOM 2348 C C . GLY A 1 302 ? -3.142 -10.761 -5.657 1.00 93.38 302 GLY A C 1
ATOM 2349 O O . GLY A 1 302 ? -3.475 -10.419 -4.524 1.00 93.38 302 GLY A O 1
ATOM 2350 N N . LEU A 1 303 ? -2.371 -9.993 -6.435 1.00 93.62 303 LEU A N 1
ATOM 2351 C CA . LEU A 1 303 ? -1.937 -8.660 -6.023 1.00 93.62 303 LEU A CA 1
ATOM 2352 C C . LEU A 1 303 ? -3.133 -7.716 -5.857 1.00 93.62 303 LEU A C 1
ATOM 2354 O O . LEU A 1 303 ? -3.240 -7.059 -4.827 1.00 93.62 303 LEU A O 1
ATOM 2358 N N . GLN A 1 304 ? -4.046 -7.666 -6.829 1.00 93.50 304 GLN A N 1
ATOM 2359 C CA . GLN A 1 304 ? -5.223 -6.799 -6.771 1.00 93.50 304 GLN A CA 1
ATOM 2360 C C . GLN A 1 304 ? -6.087 -7.062 -5.526 1.00 93.50 304 GLN A C 1
ATOM 2362 O O . GLN A 1 304 ? -6.453 -6.125 -4.814 1.00 93.50 304 GLN A O 1
ATOM 2367 N N . ASP A 1 305 ? -6.390 -8.327 -5.240 1.00 93.38 305 ASP A N 1
ATOM 2368 C CA . ASP A 1 305 ? -7.159 -8.735 -4.064 1.00 93.38 305 ASP A CA 1
ATOM 2369 C C . ASP A 1 305 ? -6.449 -8.299 -2.777 1.00 93.38 305 ASP A C 1
ATOM 2371 O O . ASP A 1 305 ? -7.067 -7.752 -1.860 1.00 93.38 305 ASP A O 1
ATOM 2375 N N . ALA A 1 306 ? -5.128 -8.479 -2.733 1.00 93.12 306 ALA A N 1
ATOM 2376 C CA . ALA A 1 306 ? -4.320 -8.114 -1.584 1.00 93.12 306 ALA A CA 1
ATOM 2377 C C . ALA A 1 306 ? -4.243 -6.590 -1.374 1.00 93.12 306 ALA A C 1
ATOM 2379 O O . ALA A 1 306 ? -4.245 -6.132 -0.233 1.00 93.12 306 ALA A O 1
ATOM 2380 N N . MET A 1 307 ? -4.257 -5.794 -2.449 1.00 93.56 307 MET A N 1
ATOM 2381 C CA . MET A 1 307 ? -4.301 -4.327 -2.381 1.00 93.56 307 MET A CA 1
ATOM 2382 C C . MET A 1 307 ? -5.611 -3.793 -1.787 1.00 93.56 307 MET A C 1
ATOM 2384 O O . MET A 1 307 ? -5.620 -2.729 -1.166 1.00 93.56 307 MET A O 1
ATOM 2388 N N . ARG A 1 308 ? -6.710 -4.537 -1.958 1.00 93.69 308 ARG A N 1
ATOM 2389 C CA . ARG A 1 308 ? -8.047 -4.190 -1.450 1.00 93.69 308 ARG A CA 1
ATOM 2390 C C . ARG A 1 308 ? -8.278 -4.645 -0.015 1.00 93.69 308 ARG A C 1
ATOM 2392 O O . ARG A 1 308 ? -9.267 -4.244 0.591 1.00 93.69 308 ARG A O 1
ATOM 2399 N N . ALA A 1 309 ? -7.404 -5.482 0.531 1.00 93.69 309 ALA A N 1
ATOM 2400 C CA . ALA A 1 309 ? -7.554 -6.013 1.872 1.00 93.69 309 ALA A CA 1
ATOM 2401 C C . ALA A 1 309 ? -6.905 -5.089 2.911 1.00 93.69 309 ALA A C 1
ATOM 2403 O O . ALA A 1 309 ? -5.769 -4.649 2.764 1.00 93.69 309 ALA A O 1
ATOM 2404 N N . GLY A 1 310 ? -7.619 -4.842 4.005 1.00 95.06 310 GLY A N 1
ATOM 2405 C CA . GLY A 1 310 ? -7.096 -4.185 5.196 1.00 95.06 310 GLY A CA 1
ATOM 2406 C C . GLY A 1 310 ? -7.801 -4.688 6.450 1.00 95.06 310 GLY A C 1
ATOM 2407 O O . GLY A 1 310 ? -8.738 -5.488 6.394 1.00 95.06 310 GLY A O 1
ATOM 2408 N N . ALA A 1 311 ? -7.363 -4.221 7.614 1.00 96.31 311 ALA A N 1
ATOM 2409 C CA . ALA A 1 311 ? -8.037 -4.531 8.869 1.00 96.31 311 ALA A CA 1
ATOM 2410 C C . ALA A 1 311 ? -7.766 -3.482 9.947 1.00 96.31 311 ALA A C 1
ATOM 2412 O O . ALA A 1 311 ? -6.661 -2.957 10.062 1.00 96.31 311 ALA A O 1
ATOM 2413 N N . LEU A 1 312 ? -8.750 -3.260 10.811 1.00 97.62 312 LEU A N 1
ATOM 2414 C CA . LEU A 1 312 ? -8.597 -2.505 12.046 1.00 97.62 312 LEU A CA 1
ATOM 2415 C C . LEU A 1 312 ? -8.717 -3.455 13.238 1.00 97.62 312 LEU A C 1
ATOM 2417 O O . LEU A 1 312 ? -9.748 -4.097 13.439 1.00 97.62 312 LEU A O 1
ATOM 2421 N N . LEU A 1 313 ? -7.653 -3.537 14.031 1.00 96.44 313 LEU A N 1
ATOM 2422 C CA . LEU A 1 313 ? -7.569 -4.357 15.234 1.00 96.44 313 LEU A CA 1
ATOM 2423 C C . LEU A 1 313 ? -7.540 -3.437 16.453 1.00 96.44 313 LEU A C 1
ATOM 2425 O O . LEU A 1 313 ? -6.648 -2.600 16.554 1.00 96.44 313 LEU A O 1
ATOM 2429 N N . LEU A 1 314 ? -8.468 -3.596 17.392 1.00 95.94 314 LEU A N 1
ATOM 2430 C CA . LEU A 1 314 ? -8.552 -2.776 18.605 1.00 95.94 314 LEU A CA 1
ATOM 2431 C C . LEU A 1 314 ? -8.464 -3.643 19.862 1.00 95.94 314 LEU A C 1
ATOM 2433 O O . LEU A 1 314 ? -8.994 -4.756 19.907 1.00 95.94 314 LEU A O 1
ATOM 2437 N N . ASP A 1 315 ? -7.837 -3.107 20.907 1.00 92.38 315 ASP A N 1
ATOM 2438 C CA . ASP A 1 315 ? -7.741 -3.751 22.230 1.00 92.38 315 ASP A CA 1
ATOM 2439 C C . ASP A 1 315 ? -8.958 -3.513 23.140 1.00 92.38 315 ASP A C 1
ATOM 2441 O O . ASP A 1 315 ? -8.999 -3.917 24.310 1.00 92.38 315 ASP A O 1
ATOM 2445 N N . TYR A 1 316 ? -9.985 -2.883 22.579 1.00 90.69 316 TYR A N 1
ATOM 2446 C CA . TYR A 1 316 ? -11.278 -2.641 23.189 1.00 90.69 316 TYR A CA 1
ATOM 2447 C C . TYR A 1 316 ? -12.383 -2.851 22.157 1.00 90.69 316 TYR A C 1
ATOM 2449 O O . TYR A 1 316 ? -12.151 -2.819 20.953 1.00 90.69 316 TYR A O 1
ATOM 2457 N N . VAL A 1 317 ? -13.605 -3.037 22.649 1.00 88.94 317 VAL A N 1
ATOM 2458 C CA . VAL A 1 317 ? -14.803 -3.056 21.805 1.00 88.94 317 VAL A CA 1
ATOM 2459 C C . VAL A 1 317 ? -15.368 -1.632 21.747 1.00 88.94 317 VAL A C 1
ATOM 2461 O O . VAL A 1 317 ? -15.723 -1.106 22.814 1.00 88.94 317 VAL A O 1
ATOM 2464 N N . PRO A 1 318 ? -15.441 -0.989 20.564 1.00 88.12 318 PRO A N 1
ATOM 2465 C CA . PRO A 1 318 ? -15.990 0.358 20.417 1.00 88.12 318 PRO A CA 1
ATOM 2466 C C . PRO A 1 318 ? -17.415 0.484 20.960 1.00 88.12 318 PRO A C 1
ATOM 2468 O O . PRO A 1 318 ? -18.223 -0.437 20.846 1.00 88.12 318 PRO A O 1
ATOM 2471 N N . ARG A 1 319 ? -17.739 1.641 21.552 1.00 82.12 319 ARG A N 1
ATOM 2472 C CA . ARG A 1 319 ? -19.075 1.895 22.127 1.00 82.12 319 ARG A CA 1
ATOM 2473 C C . ARG A 1 319 ? -20.177 1.859 21.067 1.00 82.12 319 ARG A C 1
ATOM 2475 O O . ARG A 1 319 ? -21.232 1.295 21.327 1.00 82.12 319 ARG A O 1
ATOM 2482 N N . SER A 1 320 ? -19.901 2.409 19.886 1.00 80.06 320 SER A N 1
ATOM 2483 C CA . SER A 1 320 ? -20.788 2.384 18.716 1.00 80.06 320 SER A CA 1
ATOM 2484 C C . SER A 1 320 ? -21.254 0.962 18.383 1.00 80.06 320 SER A C 1
ATOM 2486 O O . SER A 1 320 ? -22.446 0.722 18.221 1.00 80.06 320 SER A O 1
ATOM 2488 N N . VAL A 1 321 ? -20.331 -0.002 18.400 1.00 78.06 321 VAL A N 1
ATOM 2489 C CA . VAL A 1 321 ? -20.617 -1.420 18.129 1.00 78.06 321 VAL A CA 1
ATOM 2490 C C . VAL A 1 321 ? -21.422 -2.071 19.257 1.00 78.06 321 VAL A C 1
ATOM 2492 O O . VAL A 1 321 ? -22.364 -2.813 18.988 1.00 78.06 321 VAL A O 1
ATOM 2495 N N . LYS A 1 322 ? -21.101 -1.773 20.526 1.00 78.00 322 LYS A N 1
ATOM 2496 C CA . LYS A 1 322 ? -21.870 -2.300 21.669 1.00 78.00 322 LYS A CA 1
ATOM 2497 C C . LYS A 1 322 ? -23.339 -1.894 21.585 1.00 78.00 322 LYS A C 1
ATOM 2499 O O . LYS A 1 322 ? -24.210 -2.744 21.726 1.00 78.00 322 LYS A O 1
ATOM 2504 N N . ASN A 1 323 ? -23.608 -0.625 21.293 1.00 74.25 323 ASN A N 1
ATOM 2505 C CA . ASN A 1 323 ? -24.972 -0.105 21.236 1.00 74.25 323 ASN A CA 1
ATOM 2506 C C . ASN A 1 323 ? -25.780 -0.704 20.074 1.00 74.25 323 ASN A C 1
ATOM 2508 O O . ASN A 1 323 ? -26.955 -1.012 20.257 1.00 74.25 323 ASN A O 1
ATOM 2512 N N . ALA A 1 324 ? -25.151 -0.938 18.917 1.00 70.50 324 ALA A N 1
ATOM 2513 C CA . ALA A 1 324 ? -25.796 -1.619 17.793 1.00 70.50 324 ALA A CA 1
ATOM 2514 C C . ALA A 1 324 ? -26.231 -3.052 18.157 1.00 70.50 324 ALA A C 1
ATOM 2516 O O . ALA A 1 324 ? -27.345 -3.459 17.833 1.00 70.50 324 ALA A O 1
ATOM 2517 N N . SER A 1 325 ? -25.393 -3.798 18.893 1.00 65.88 325 SER A N 1
ATOM 2518 C CA . SER A 1 325 ? -25.736 -5.158 19.335 1.00 65.88 325 SER A CA 1
ATOM 2519 C C . SER A 1 325 ? -26.885 -5.196 20.347 1.00 65.88 325 SER A C 1
ATOM 2521 O O . SER A 1 325 ? -27.740 -6.074 20.266 1.00 65.88 325 SER A O 1
ATOM 2523 N N . THR A 1 326 ? -26.957 -4.218 21.257 1.00 66.00 326 THR A N 1
ATOM 2524 C CA . THR A 1 326 ? -28.058 -4.124 22.224 1.00 66.00 326 THR A CA 1
ATOM 2525 C C . THR A 1 326 ? -29.363 -3.731 21.536 1.00 66.00 326 THR A C 1
ATOM 2527 O O . THR A 1 326 ? -30.396 -4.322 21.817 1.00 66.00 326 THR A O 1
ATOM 2530 N N . SER A 1 327 ? -29.315 -2.789 20.587 1.00 61.38 327 SER A N 1
ATOM 2531 C CA . SER A 1 327 ? -30.499 -2.343 19.842 1.00 61.38 327 SER A CA 1
ATOM 2532 C C . SER A 1 327 ? -31.110 -3.454 18.982 1.00 61.38 327 SER A C 1
ATOM 2534 O O . SER A 1 327 ? -32.331 -3.561 18.909 1.00 61.38 327 SER A O 1
ATOM 2536 N N . ALA A 1 328 ? -30.284 -4.296 18.351 1.00 59.53 328 ALA A N 1
ATOM 2537 C CA . ALA A 1 328 ? -30.767 -5.439 17.576 1.00 59.53 328 ALA A CA 1
ATOM 2538 C C . ALA A 1 328 ? -31.411 -6.517 18.469 1.00 59.53 328 ALA A C 1
ATOM 2540 O O . ALA A 1 328 ? -32.414 -7.115 18.085 1.00 59.53 328 ALA A O 1
ATOM 2541 N N . ALA A 1 329 ? -30.875 -6.735 19.675 1.00 59.22 329 ALA A N 1
ATOM 2542 C CA . ALA A 1 329 ? -31.446 -7.674 20.639 1.00 59.22 329 ALA A CA 1
ATOM 2543 C C . ALA A 1 329 ? -32.808 -7.202 21.181 1.00 59.22 329 ALA A C 1
ATOM 2545 O O . ALA A 1 329 ? -33.720 -8.015 21.305 1.00 59.22 329 ALA A O 1
ATOM 2546 N N . THR A 1 330 ? -32.978 -5.899 21.437 1.00 60.12 330 THR A N 1
ATOM 2547 C CA . THR A 1 330 ? -34.261 -5.341 21.899 1.00 60.12 330 THR A CA 1
ATOM 2548 C C . THR A 1 330 ? -35.356 -5.457 20.830 1.00 60.12 330 THR A C 1
ATOM 2550 O O . THR A 1 330 ? -36.469 -5.878 21.139 1.00 60.12 330 THR A O 1
ATOM 2553 N N . MET A 1 331 ? -35.037 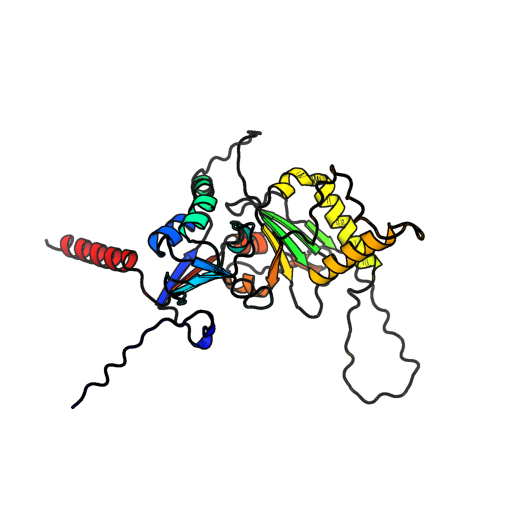-5.201 19.554 1.00 55.53 331 MET A N 1
ATOM 2554 C CA . MET A 1 331 ? -36.006 -5.355 18.454 1.00 55.53 331 MET A CA 1
ATOM 2555 C C . MET A 1 331 ? -36.367 -6.823 18.159 1.00 55.53 331 MET A C 1
ATOM 2557 O O . MET A 1 331 ? -37.499 -7.128 17.777 1.00 55.53 331 MET A O 1
ATOM 2561 N N . ALA A 1 332 ? -35.437 -7.758 18.374 1.00 57.28 332 ALA A N 1
ATOM 2562 C CA . ALA A 1 332 ? -35.728 -9.188 18.274 1.00 57.28 332 ALA A CA 1
ATOM 2563 C C . ALA A 1 332 ? -36.623 -9.691 19.425 1.00 57.28 332 ALA A C 1
ATOM 2565 O O . ALA A 1 332 ? -37.382 -10.635 19.231 1.00 57.28 332 ALA A O 1
ATOM 2566 N N . SER A 1 333 ? -36.574 -9.059 20.606 1.00 55.69 333 SER A N 1
ATOM 2567 C CA . SER A 1 333 ? -37.473 -9.402 21.718 1.00 55.69 333 SER A CA 1
ATOM 2568 C C . SER A 1 333 ? -38.877 -8.802 21.598 1.00 55.69 333 SER A C 1
ATOM 2570 O O . SER A 1 333 ? -39.824 -9.403 22.093 1.00 55.69 333 SER A O 1
ATOM 2572 N N . GLU A 1 334 ? -39.041 -7.663 20.916 1.00 54.19 334 GLU A N 1
ATOM 2573 C CA . GLU A 1 334 ? -40.360 -7.034 20.708 1.00 54.19 334 GLU A CA 1
ATOM 2574 C C . GLU A 1 334 ? -41.166 -7.661 19.558 1.00 54.19 334 GLU A C 1
ATOM 2576 O O . GLU A 1 334 ? -42.386 -7.555 19.535 1.00 54.19 334 GLU A O 1
ATOM 2581 N N . SER A 1 335 ? -40.517 -8.380 18.637 1.00 54.03 335 SER A N 1
ATOM 2582 C CA . SER A 1 335 ? -41.192 -9.130 17.559 1.00 54.03 335 SER A CA 1
ATOM 2583 C C . SER A 1 335 ? -41.648 -10.539 17.967 1.00 54.03 335 SER A C 1
ATOM 2585 O O . SER A 1 335 ? -42.194 -11.2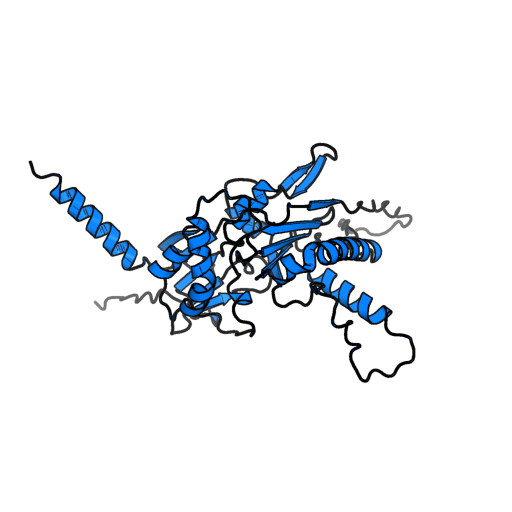73 17.146 1.00 54.03 335 SER A O 1
ATOM 2587 N N . ALA A 1 336 ? -41.444 -10.916 19.234 1.00 52.84 336 ALA A N 1
ATOM 2588 C CA . ALA A 1 336 ? -41.789 -12.224 19.791 1.00 52.84 336 ALA A CA 1
ATOM 2589 C C . ALA A 1 336 ? -42.847 -12.149 20.910 1.00 52.84 336 ALA A C 1
ATOM 2591 O O . ALA A 1 336 ? -42.876 -13.013 21.789 1.00 52.84 336 ALA A O 1
ATOM 2592 N N . GLN A 1 337 ? -43.717 -11.133 20.894 1.00 45.25 337 GLN A N 1
ATOM 2593 C CA . GLN A 1 337 ? -44.958 -11.148 21.673 1.00 45.25 337 GLN A CA 1
ATOM 2594 C C . GLN A 1 337 ? -46.163 -11.359 20.734 1.00 45.25 337 GLN A C 1
ATOM 2596 O O . GLN A 1 337 ? -46.213 -10.707 19.693 1.00 45.25 337 GLN A O 1
ATOM 2601 N N . PRO A 1 338 ? -47.056 -12.318 21.055 1.00 52.75 338 PRO A N 1
ATOM 2602 C CA . PRO A 1 338 ? -48.108 -12.819 20.165 1.00 52.75 338 PRO A CA 1
ATOM 2603 C C . PRO A 1 338 ? -49.235 -11.826 19.877 1.00 52.75 338 PRO A C 1
ATOM 2605 O O . PRO A 1 338 ? -49.512 -10.967 20.747 1.00 52.75 338 PRO A O 1
#

Secondary structure (DSSP, 8-state):
------------BGGG--GGG---SEEEEE-TTTHHHHHHHHS-TT-EEEE--SSGGGTT-EEEE-TTSBEEEEEE--TTSPPHHHHSSS--TT-EEHHHHHHHHHHHHHHTT---------SS----EEEEEEEETTEEEEEEE-TTS-EEEEEEEEE--------------------------TT-HHHHHHHHHHHHHHHHHHHHHHHTEEEEEEEES-TTTS--HHHHHHHHHHHHHHTS-TT--S-S--PPPTT-----TT-TTEEEEEGGGGGGG-SS-SEEE-TTT--EEE-HHHHHHHHH-EEEEESS--HHHHHHHHHHHHHHHHTT--

Sequence (338 aa):
MFAHSRLHFPRAAVAYFNMKHFQVKYKANMNPGNAYATLTTSLMPHDRLLRHSSSGRGAGRVLVLDNKQKVKGVYIPVCCLPHPSAVTGDGNSLGVSVENYLKVIEPLAHLSDTNDRTTAVDKSTPMPTVLVVVGHPQGVAYGSFYADGRPALPLVNTDLNYVELTPVTKEGEDDNFGCARKRQVYRSRDFLMSVMGELQSMWDKDGEALSRCSTFYWITRDEGDALCLKSMRMCEQHAREDFLPEGVPTASPVAIPAGSHAVSFADRRWTVLPDSFFVSAGSRPLYTRDKTTQQRIVDPQGLQDAMRAGALLLDYVPRSVKNASTSAATMASESAQP